Protein AF-A0A7S2RJK3-F1 (afdb_monomer_lite)

InterPro domains:
  IPR002110 Ankyrin repeat [PF12796] (69-148)
  IPR036770 Ankyrin repeat-containing domain superfamily [G3DSA:1.25.40.20] (20-190)
  IPR036770 Ankyrin repeat-containing domain superfamily [SSF48403] (69-186)
  IPR050776 Ankyrin Repeat and Cyclin-Dependent Kinase Inhibitor [PTHR24201] (67-198)

Foldseek 3Di:
DPLCPPLQSVCVVVPDPVPDSDPDDDPVRDDPPDFDADPVRDGDDPPPQDLLRLLVQQLVCFQNRDCVVNLVPDALVCQCPARPPWGDGSLLSLLQRQHPCSLVSQQSSQVSPHQQCDAIPQQAGSLLSNLQNLRPSSLCQCCDPVTQVCCDPVSPNQQCGATPVRDGSLNNSVVNVSVSSNVSSVVSVVVRVVVVVVVVVVVPPDDD

Secondary structure (DSSP, 8-state):
--GGG-HHHHHHHHT-TT--SS-PPPTTT--TTPPEE-TTS-EE------HHHHHHHHHHHGGG--HHHHHHH--TTTTT---TTT---HHHHHHHH--TTHHHHHHHHHHHT--TT---TTS--HHHHHHHTT-HHHHHHHH-TTTT-TTSTTTT-GGG---TTS--HHHHHHHTT-HHHHHHHHHHHHHHHHHHHHHHHHTT----

Sequence (208 aa):
FNIFENAFAKSVLMGNLDGRMFEEKTRSELSKDDEVIDDQGNVVEKKKKSLEDVLLDTWEDGLNADISELLSMLTKSNINFKTKENGWTPIMIMASIGVKETSSAMRQLKRLGANPSIVDNEGWNALHWAAFHGSVDGMVALVNGDEFNGMTAKGGNLHTVKDKEGKTPETIARSEGNIAVAEIIEKRVEKESESNETAAQDGLRKRK

Structure (mmCIF, N/CA/C/O backbone):
data_AF-A0A7S2RJK3-F1
#
_entry.id   AF-A0A7S2RJK3-F1
#
loop_
_atom_site.group_PDB
_atom_site.id
_atom_site.type_symbol
_atom_site.label_atom_id
_atom_site.label_alt_id
_atom_site.label_comp_id
_atom_site.label_asym_id
_atom_site.label_entity_id
_atom_site.label_seq_id
_atom_site.pdbx_PDB_ins_code
_atom_site.Cartn_x
_atom_site.Cartn_y
_atom_site.Cartn_z
_atom_site.occupancy
_atom_site.B_iso_or_equiv
_atom_site.auth_seq_id
_atom_site.auth_comp_id
_atom_site.auth_asym_id
_atom_site.auth_atom_id
_atom_site.pdbx_PDB_model_num
ATOM 1 N N . PHE A 1 1 ? -22.699 24.378 55.103 1.00 51.91 1 PHE A N 1
ATOM 2 C CA . PHE A 1 1 ? -22.344 24.787 53.732 1.00 51.91 1 PHE A CA 1
ATOM 3 C C . PHE A 1 1 ? -21.010 25.505 53.779 1.00 51.91 1 PHE A C 1
ATOM 5 O O . PHE A 1 1 ? -20.932 26.582 54.358 1.00 51.91 1 PHE A O 1
ATOM 12 N N . ASN A 1 2 ? -19.955 24.855 53.285 1.00 58.44 2 ASN A N 1
ATOM 13 C CA . ASN A 1 2 ? -18.606 25.409 53.273 1.00 58.44 2 ASN A CA 1
ATOM 14 C C . ASN A 1 2 ? -18.469 26.330 52.054 1.00 58.44 2 ASN A C 1
ATOM 16 O O . ASN A 1 2 ? -18.488 25.872 50.916 1.00 58.44 2 ASN A O 1
ATOM 20 N N . ILE A 1 3 ? -18.405 27.638 52.289 1.00 54.91 3 ILE A N 1
ATOM 21 C CA . ILE A 1 3 ? -18.445 28.657 51.228 1.00 54.91 3 ILE A CA 1
ATOM 22 C C . ILE A 1 3 ? -17.185 28.563 50.342 1.00 54.91 3 ILE A C 1
ATOM 24 O O . ILE A 1 3 ? -17.234 28.903 49.168 1.00 54.91 3 ILE A O 1
ATOM 28 N N . PHE A 1 4 ? -16.086 28.012 50.871 1.00 52.22 4 PHE A N 1
ATOM 29 C CA . PHE A 1 4 ? -14.811 27.819 50.166 1.00 52.22 4 PHE A CA 1
ATOM 30 C C . PHE A 1 4 ? -14.769 26.608 49.219 1.00 52.22 4 PHE A C 1
ATOM 32 O O . PHE A 1 4 ? -13.825 26.476 48.438 1.00 52.22 4 PHE A O 1
ATOM 39 N N . GLU A 1 5 ? -15.769 25.728 49.278 1.00 56.22 5 GLU A N 1
ATOM 40 C CA . GLU A 1 5 ? -15.930 24.611 48.334 1.00 56.22 5 GLU A CA 1
ATOM 41 C C . GLU A 1 5 ? -16.830 24.979 47.150 1.00 56.22 5 GLU A C 1
ATOM 43 O O . GLU A 1 5 ? -16.906 24.240 46.174 1.00 56.22 5 GLU A O 1
ATOM 48 N N . ASN A 1 6 ? -17.487 26.141 47.197 1.00 57.97 6 ASN A N 1
ATOM 49 C CA . ASN A 1 6 ? -18.236 26.644 46.060 1.00 57.97 6 ASN A CA 1
ATOM 50 C C . ASN A 1 6 ? -17.253 27.222 45.028 1.00 57.97 6 ASN A C 1
ATOM 52 O O . ASN A 1 6 ? -16.597 28.236 45.283 1.00 57.97 6 ASN A O 1
ATOM 56 N N . ALA A 1 7 ? -17.168 26.579 43.861 1.00 57.19 7 ALA A N 1
ATOM 57 C CA . ALA A 1 7 ? -16.289 26.973 42.759 1.00 57.19 7 ALA A CA 1
ATOM 58 C C . ALA A 1 7 ? -16.446 28.458 42.371 1.00 57.19 7 ALA A C 1
ATOM 60 O O . ALA A 1 7 ? -15.456 29.134 42.094 1.00 57.19 7 ALA A O 1
ATOM 61 N N . PHE A 1 8 ? -17.668 28.993 42.463 1.00 57.94 8 PHE A N 1
ATOM 62 C CA . PHE A 1 8 ? -17.981 30.394 42.181 1.00 57.94 8 PHE A CA 1
ATOM 63 C C . PHE A 1 8 ? -17.407 31.349 43.236 1.00 57.94 8 PHE A C 1
ATOM 65 O O . PHE A 1 8 ? -16.911 32.426 42.918 1.00 57.94 8 PHE A O 1
ATOM 72 N N . ALA A 1 9 ? -17.436 30.956 44.512 1.00 62.12 9 ALA A N 1
ATOM 73 C CA . ALA A 1 9 ? -16.844 31.756 45.580 1.00 62.12 9 ALA A CA 1
ATOM 74 C C . ALA A 1 9 ? -15.312 31.756 45.484 1.00 62.12 9 ALA A C 1
ATOM 76 O O . ALA A 1 9 ? -14.687 32.792 45.696 1.00 62.12 9 ALA A O 1
ATOM 77 N N . LYS A 1 10 ? -14.708 30.622 45.110 1.00 58.16 10 LYS A N 1
ATOM 78 C CA . LYS A 1 10 ? -13.255 30.493 44.922 1.00 58.16 10 LYS A CA 1
ATOM 79 C C . LYS A 1 10 ? -12.736 31.356 43.772 1.00 58.16 10 LYS A C 1
ATOM 81 O O . LYS A 1 10 ? -11.734 32.042 43.955 1.00 58.16 10 LYS A O 1
ATOM 86 N N . SER A 1 11 ? -13.419 31.369 42.627 1.00 58.25 11 SER A N 1
ATOM 87 C CA . SER A 1 11 ? -12.980 32.132 41.449 1.00 58.25 11 SER A CA 1
ATOM 88 C C . SER A 1 11 ? -13.050 33.648 41.663 1.00 58.25 11 SER A C 1
ATOM 90 O O . SER A 1 11 ? -12.135 34.367 41.258 1.00 58.25 11 SER A O 1
ATOM 92 N N . VAL A 1 12 ? -14.082 34.129 42.365 1.00 60.38 12 VAL A N 1
ATOM 93 C CA . VAL A 1 12 ? -14.258 35.555 42.689 1.00 60.38 12 VAL A CA 1
ATOM 94 C C . VAL A 1 12 ? -13.286 36.019 43.783 1.00 60.38 12 VAL A C 1
ATOM 96 O O . VAL A 1 12 ? -12.777 37.134 43.703 1.00 60.38 12 VAL A O 1
ATOM 99 N N . LEU 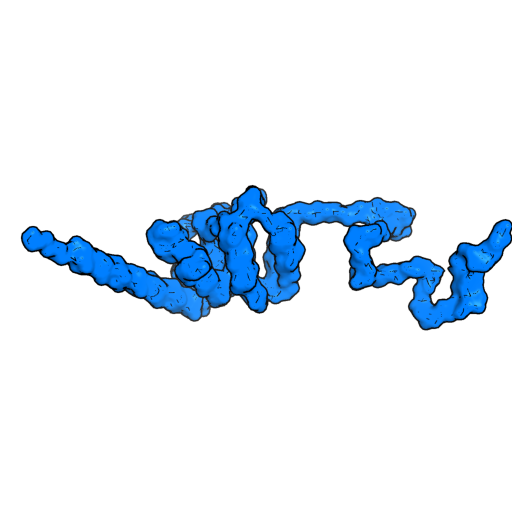A 1 13 ? -12.996 35.182 44.791 1.00 56.41 13 LEU A N 1
ATOM 100 C CA . LEU A 1 13 ? -12.083 35.531 45.895 1.00 56.41 13 LEU A CA 1
ATOM 101 C C . LEU A 1 13 ? -10.597 35.395 45.543 1.00 56.41 13 LEU A C 1
ATOM 103 O O . LEU A 1 13 ? -9.794 36.166 46.065 1.00 56.41 13 LEU A O 1
ATOM 107 N N . MET A 1 14 ? -10.215 34.418 44.714 1.00 59.34 14 MET A N 1
ATOM 108 C CA . MET A 1 14 ? -8.804 34.146 44.399 1.00 59.34 14 MET A CA 1
ATOM 109 C C . MET A 1 14 ? -8.320 34.773 43.089 1.00 59.34 14 MET A C 1
ATOM 111 O O . MET A 1 14 ? -7.119 34.747 42.848 1.00 59.34 14 MET A O 1
ATOM 115 N N . GLY A 1 15 ? -9.209 35.364 42.281 1.00 48.09 15 GLY A N 1
ATOM 116 C CA . GLY A 1 15 ? -8.839 36.037 41.035 1.00 48.09 15 GLY A CA 1
ATOM 117 C C . GLY A 1 15 ? -8.154 35.083 40.056 1.00 48.09 15 GLY A C 1
ATOM 118 O O . GLY A 1 15 ? -6.931 35.062 39.956 1.00 48.09 15 GLY A O 1
ATOM 119 N N . ASN A 1 16 ? -8.937 34.284 39.326 1.00 46.69 16 ASN A N 1
ATOM 120 C CA . ASN A 1 16 ? -8.389 33.385 38.305 1.00 46.69 16 ASN A CA 1
ATOM 121 C C . ASN A 1 16 ? -7.708 34.193 37.183 1.00 46.69 16 ASN A C 1
ATOM 123 O O . ASN A 1 16 ? -8.379 34.812 36.358 1.00 46.69 16 ASN A O 1
ATOM 127 N N . LEU A 1 17 ? -6.371 34.170 37.154 1.00 51.00 17 LEU A N 1
ATOM 128 C CA . LEU A 1 17 ? -5.5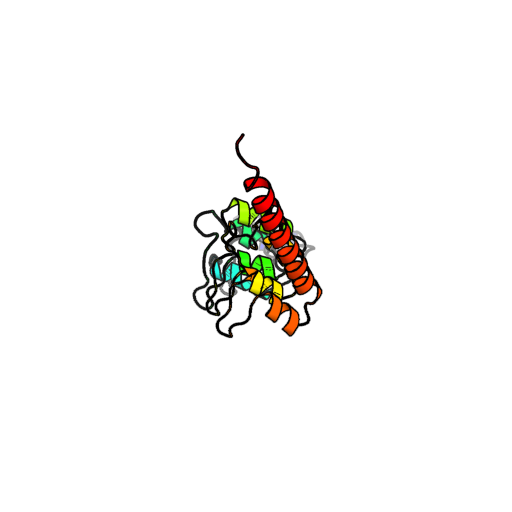21 34.899 36.198 1.00 51.00 17 LEU A CA 1
ATOM 129 C C . LEU A 1 17 ? -5.584 34.349 34.759 1.00 51.00 17 LEU A C 1
ATOM 131 O O . LEU A 1 17 ? -5.143 35.029 33.838 1.00 51.00 17 LEU A O 1
ATOM 135 N N . ASP A 1 18 ? -6.197 33.179 34.555 1.00 52.38 18 ASP A N 1
ATOM 136 C CA . ASP A 1 18 ? -6.238 32.490 33.257 1.00 52.38 18 ASP A CA 1
ATOM 137 C C . ASP A 1 18 ? -7.609 32.572 32.555 1.00 52.38 18 ASP A C 1
ATOM 139 O O . ASP A 1 18 ? -7.832 31.905 31.545 1.00 52.38 18 ASP A O 1
ATOM 143 N N . GLY A 1 19 ? -8.569 33.338 33.095 1.00 56.31 19 GLY A N 1
ATOM 144 C CA . GLY A 1 19 ? -9.890 33.574 32.482 1.00 56.31 19 GLY A CA 1
ATOM 145 C C . GLY A 1 19 ? -10.843 32.367 32.426 1.00 56.31 19 GLY A C 1
ATOM 146 O O . GLY A 1 19 ? -12.016 32.530 32.097 1.00 56.31 19 GLY A O 1
ATOM 147 N N . ARG A 1 20 ? -10.382 31.165 32.784 1.00 55.38 20 ARG A N 1
ATOM 148 C CA . ARG A 1 20 ? -11.191 29.939 32.846 1.00 55.38 20 ARG A CA 1
ATOM 149 C C . ARG A 1 20 ? -11.948 29.880 34.174 1.00 55.38 20 ARG A C 1
ATOM 151 O O . ARG A 1 20 ? -11.335 29.783 35.235 1.00 55.38 20 ARG A O 1
ATOM 158 N N . MET A 1 21 ? -13.279 29.976 34.135 1.00 51.62 21 MET A N 1
ATOM 159 C CA . MET A 1 21 ? -14.121 29.973 35.345 1.00 51.62 21 MET A CA 1
ATOM 160 C C . MET A 1 21 ? -14.508 28.570 35.835 1.00 51.62 21 MET A C 1
ATOM 162 O O . MET A 1 21 ? -14.816 28.426 37.017 1.00 51.62 21 MET A O 1
ATOM 166 N N . PHE A 1 22 ? -14.444 27.547 34.976 1.00 54.53 22 PHE A N 1
ATOM 167 C CA . PHE A 1 22 ? -14.950 26.200 35.273 1.00 54.53 22 PHE A CA 1
ATOM 168 C C . PHE A 1 22 ? -13.961 25.079 34.915 1.00 54.53 22 PHE A C 1
ATOM 170 O O . PHE A 1 22 ? -14.348 24.136 34.249 1.00 54.53 22 PHE A O 1
ATOM 177 N N . GLU A 1 23 ? -12.680 25.178 35.298 1.00 59.41 23 GLU A N 1
ATOM 178 C CA . GLU A 1 23 ? -11.663 24.113 35.072 1.00 59.41 23 GLU A CA 1
ATOM 179 C C . GLU A 1 23 ? -11.667 23.495 33.647 1.00 59.41 23 GLU A C 1
ATOM 181 O O . GLU A 1 23 ? -11.289 22.342 33.443 1.00 59.41 23 GLU A O 1
ATOM 186 N N . GLU A 1 24 ? -12.099 24.266 32.645 1.00 58.91 24 GLU A N 1
ATOM 187 C CA . GLU A 1 24 ? -12.361 23.762 31.299 1.00 58.91 24 GLU A CA 1
ATOM 188 C C . GLU A 1 24 ? -11.037 23.430 30.602 1.00 58.91 24 GLU A C 1
ATOM 190 O O . GLU A 1 24 ? -10.135 24.273 30.487 1.00 58.91 24 GLU A O 1
ATOM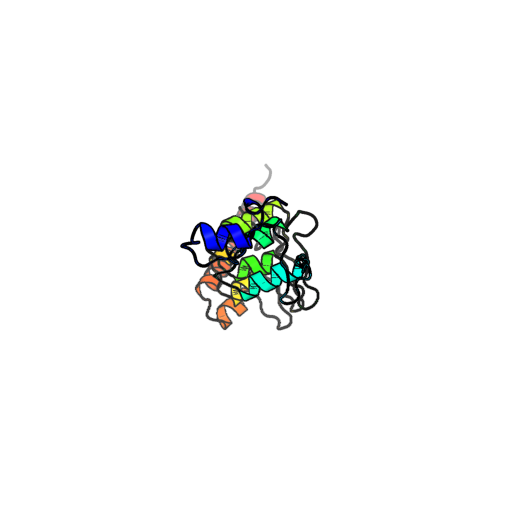 195 N N . LYS A 1 25 ? -10.919 22.189 30.125 1.00 58.28 25 LYS A N 1
ATOM 196 C CA . LYS A 1 25 ? -9.778 21.745 29.324 1.00 58.28 25 LYS A CA 1
ATOM 197 C C . LYS A 1 25 ? -9.961 22.195 27.883 1.00 58.28 25 LYS A C 1
ATOM 199 O O . LYS A 1 25 ? -11.026 22.025 27.291 1.00 58.28 25 LYS A O 1
ATOM 204 N N . THR A 1 26 ? -8.906 22.739 27.289 1.00 54.03 26 THR A N 1
ATOM 205 C CA . THR A 1 26 ? -8.898 23.022 25.850 1.00 54.03 26 THR A CA 1
ATOM 206 C C . THR A 1 26 ? -8.959 21.720 25.047 1.00 54.03 26 THR A C 1
ATOM 208 O O . THR A 1 26 ? -8.617 20.648 25.542 1.00 54.03 26 THR A O 1
ATOM 211 N N . ARG A 1 27 ? -9.355 21.794 23.768 1.00 53.31 27 ARG A N 1
ATOM 212 C CA . ARG A 1 27 ? -9.477 20.614 22.888 1.00 53.31 27 ARG A CA 1
ATOM 213 C C . ARG A 1 27 ? -8.193 19.770 22.819 1.00 53.31 27 ARG A C 1
ATOM 215 O O . ARG A 1 27 ? -8.271 18.560 22.645 1.00 53.31 27 ARG A O 1
ATOM 222 N N . SER A 1 28 ? -7.039 20.413 22.979 1.00 46.38 28 SER A N 1
ATOM 223 C CA . SER A 1 28 ? -5.700 19.813 23.043 1.00 46.38 28 SER A CA 1
ATOM 224 C C . SER A 1 28 ? -5.341 19.180 24.394 1.00 46.38 28 SER A C 1
ATOM 226 O O . SER A 1 28 ? -4.414 18.382 24.454 1.00 46.38 28 SER A O 1
ATOM 228 N N . GLU A 1 29 ? -6.042 19.534 25.471 1.00 51.25 29 GLU A N 1
ATOM 229 C CA . GLU A 1 29 ? -5.826 19.031 26.838 1.00 51.25 29 GLU A CA 1
ATOM 230 C C . GLU A 1 29 ? -6.794 17.891 27.207 1.00 51.25 29 GLU A C 1
ATOM 232 O O . GLU A 1 29 ? -6.656 17.288 28.272 1.00 51.25 29 GLU A O 1
ATOM 237 N N . LEU A 1 30 ? -7.766 17.586 26.338 1.00 56.97 30 LEU A N 1
ATOM 238 C CA . LEU A 1 30 ? -8.731 16.505 26.529 1.00 56.97 30 LEU A CA 1
ATOM 239 C C . LEU A 1 30 ? -8.044 15.131 26.480 1.00 56.97 30 LEU A C 1
ATOM 241 O O . LEU A 1 30 ? -7.523 14.701 25.449 1.00 56.97 30 LEU A O 1
ATOM 245 N N . SER A 1 31 ? -8.120 14.409 27.591 1.00 58.62 31 SER A N 1
ATOM 246 C CA . SER A 1 31 ? -7.799 12.991 27.708 1.00 58.62 31 SER A CA 1
ATOM 247 C C . SER A 1 31 ? -8.877 12.119 27.051 1.00 58.62 31 SER A C 1
ATOM 249 O O . SER A 1 31 ? -9.990 12.555 26.738 1.00 58.62 31 SER A O 1
ATOM 251 N N . LYS A 1 32 ? -8.553 10.838 26.849 1.00 58.28 32 LYS A N 1
ATOM 252 C CA . LYS A 1 32 ? -9.499 9.819 26.366 1.00 58.28 32 LYS A CA 1
ATOM 253 C C . LYS A 1 32 ? -10.632 9.551 27.362 1.00 58.28 32 LYS A C 1
ATOM 255 O O . LYS A 1 32 ? -11.705 9.153 26.926 1.00 58.28 32 LYS A O 1
ATOM 260 N N . ASP A 1 33 ? -10.389 9.823 28.642 1.00 55.94 33 ASP A N 1
ATOM 261 C CA . ASP A 1 33 ? -11.338 9.608 29.739 1.00 55.94 33 ASP A CA 1
ATOM 262 C C . ASP A 1 33 ? -12.147 10.868 30.097 1.00 55.94 33 ASP A C 1
ATOM 264 O O . ASP A 1 33 ? -12.988 10.818 30.988 1.00 55.94 33 ASP A O 1
ATOM 268 N N . ASP A 1 34 ? -11.896 12.003 29.431 1.00 64.00 34 ASP A N 1
ATOM 269 C CA . ASP A 1 34 ? -12.627 13.243 29.705 1.00 64.00 34 ASP A CA 1
ATOM 270 C C . ASP A 1 34 ? -14.006 13.223 29.018 1.00 64.00 34 ASP A C 1
ATOM 272 O O . ASP A 1 34 ? -14.111 13.051 27.797 1.00 64.00 34 ASP A O 1
ATOM 276 N N . GLU A 1 35 ? -15.058 13.424 29.815 1.00 62.69 35 GLU A N 1
ATOM 277 C CA . GLU A 1 35 ? -16.442 13.560 29.355 1.00 62.69 35 GLU A CA 1
ATOM 278 C C . GLU A 1 35 ? -16.597 14.854 28.545 1.00 62.69 35 GLU A C 1
ATOM 280 O O . GLU A 1 35 ? -16.308 15.950 29.025 1.00 62.69 35 GLU A O 1
ATOM 285 N N . VAL A 1 36 ? -17.041 14.734 27.292 1.00 64.88 36 VAL A N 1
ATOM 28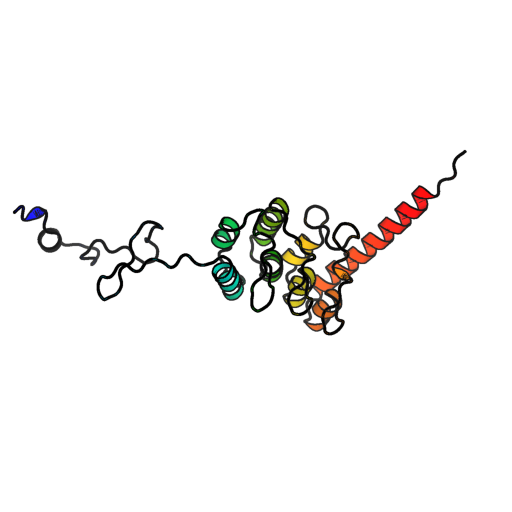6 C CA . VAL A 1 36 ? -17.347 15.894 26.448 1.00 64.88 36 VAL A CA 1
ATOM 287 C C . VAL A 1 36 ? -18.828 16.186 26.589 1.00 64.88 36 VAL A C 1
ATOM 289 O O . VAL A 1 36 ? -19.648 15.305 26.348 1.00 64.88 36 VAL A O 1
ATOM 292 N N . ILE A 1 37 ? -19.167 17.412 26.969 1.00 63.50 37 ILE A N 1
ATOM 293 C CA . ILE A 1 37 ? -20.550 17.872 27.078 1.00 63.50 37 ILE A CA 1
ATOM 294 C C . ILE A 1 37 ? -20.909 18.774 25.893 1.00 63.50 37 ILE A C 1
ATOM 296 O O . ILE A 1 37 ? -20.049 19.500 25.392 1.00 63.50 37 ILE A O 1
ATOM 300 N N . ASP A 1 38 ? -22.151 18.698 25.414 1.00 67.31 38 ASP A N 1
ATOM 301 C CA . ASP A 1 38 ? -22.682 19.651 24.432 1.00 67.31 38 ASP A CA 1
ATOM 302 C C . ASP A 1 38 ? -23.053 20.993 25.092 1.00 67.31 38 ASP A C 1
ATOM 304 O O . ASP A 1 38 ? -23.027 21.141 26.315 1.00 67.31 38 ASP A O 1
ATOM 308 N N . ASP A 1 39 ? -23.455 21.974 24.280 1.00 68.88 39 ASP A N 1
ATOM 309 C CA . ASP A 1 39 ? -23.900 23.302 24.736 1.00 68.88 39 ASP A CA 1
ATOM 310 C C . ASP A 1 39 ? -25.149 23.252 25.648 1.00 68.88 39 ASP A C 1
ATOM 312 O O . ASP A 1 39 ? -25.552 24.267 26.219 1.00 68.88 39 ASP A O 1
ATOM 316 N N . GLN A 1 40 ? -25.786 22.083 25.776 1.00 68.31 40 GLN A N 1
ATOM 317 C CA . GLN A 1 40 ? -26.937 21.817 26.641 1.00 68.31 40 GLN A CA 1
ATOM 318 C C . GLN A 1 40 ? -26.550 21.040 27.913 1.00 68.31 40 GLN A C 1
ATOM 320 O O . GLN A 1 40 ? -27.416 20.776 28.750 1.00 68.31 40 GLN A O 1
ATOM 325 N N . GLY A 1 41 ? -25.266 20.710 28.089 1.00 63.25 41 GLY A N 1
ATOM 326 C CA . GLY A 1 41 ? -24.738 19.980 29.240 1.00 63.25 41 GLY A CA 1
ATOM 327 C C . GLY A 1 41 ? -24.957 18.466 29.185 1.00 63.25 41 GLY A C 1
ATOM 328 O O . GLY A 1 41 ? -24.776 17.796 30.202 1.00 63.25 41 GLY A O 1
ATOM 329 N N . ASN A 1 42 ? -25.346 17.909 28.036 1.00 63.56 42 ASN A N 1
ATOM 330 C CA . ASN A 1 42 ? -25.474 16.464 27.874 1.00 63.56 42 ASN A CA 1
ATOM 331 C C . ASN A 1 42 ? -24.110 15.850 27.576 1.00 63.56 42 ASN A C 1
ATOM 333 O O . ASN A 1 42 ? -23.375 16.352 26.728 1.00 63.56 42 ASN A O 1
ATOM 337 N N . VAL A 1 43 ? -23.806 14.719 28.215 1.00 65.25 43 VAL A N 1
ATOM 338 C CA . VAL A 1 43 ? -22.620 13.919 27.891 1.00 65.25 43 VAL A CA 1
ATOM 339 C C . VAL A 1 43 ? -22.750 13.410 26.456 1.00 65.25 43 VAL A C 1
ATOM 341 O O . VAL A 1 43 ? -23.580 12.553 26.148 1.00 65.25 43 VAL A O 1
ATOM 344 N N . VAL A 1 44 ? -21.919 13.942 25.568 1.00 60.88 44 VAL A N 1
ATOM 345 C CA . VAL A 1 44 ? -21.738 13.430 24.218 1.00 60.88 44 VAL A CA 1
ATOM 346 C C . VAL A 1 44 ? -20.727 12.300 24.314 1.00 60.88 44 VAL A C 1
ATOM 348 O O . VAL A 1 44 ? -19.521 12.524 24.442 1.00 60.88 44 VAL A O 1
ATOM 351 N N . GLU A 1 45 ? -21.203 11.059 24.237 1.00 56.78 45 GLU A N 1
ATOM 352 C CA . GLU A 1 45 ? -20.304 9.932 24.010 1.00 56.78 45 GLU A CA 1
ATOM 353 C C . GLU A 1 45 ? -19.532 10.201 22.712 1.00 56.78 45 GLU A C 1
ATOM 355 O O . GLU A 1 45 ? -20.129 10.310 21.635 1.00 56.78 45 GLU A O 1
ATOM 360 N N . LYS A 1 46 ? -18.197 10.317 22.789 1.00 55.28 46 LYS A N 1
ATOM 361 C CA . LYS A 1 46 ? -17.350 10.284 21.592 1.00 55.28 46 LYS A CA 1
ATOM 362 C C . LYS A 1 46 ? -17.675 8.977 20.881 1.00 55.28 46 LYS A C 1
ATOM 364 O O . LYS A 1 46 ? -17.239 7.913 21.322 1.00 55.28 46 LYS A O 1
ATOM 369 N N . LYS A 1 47 ? -18.462 9.042 19.803 1.00 55.56 47 LYS A N 1
ATOM 370 C CA . LYS A 1 47 ? -18.755 7.876 18.970 1.00 55.56 47 LYS A CA 1
ATOM 371 C C . LYS A 1 47 ? -17.412 7.259 18.615 1.00 55.56 47 LYS A C 1
ATOM 373 O O . LYS A 1 47 ? -16.585 7.911 17.980 1.00 55.56 47 LYS A O 1
ATOM 378 N N . LYS A 1 48 ? -17.167 6.038 19.093 1.00 65.62 48 LYS A N 1
ATOM 379 C CA . LYS A 1 48 ? -15.931 5.323 18.797 1.00 65.62 48 LYS A CA 1
ATOM 380 C C . LYS A 1 48 ? -15.862 5.193 17.280 1.00 65.62 48 LYS A C 1
ATOM 382 O O . LYS A 1 48 ? -16.683 4.472 16.710 1.00 65.62 48 LYS A O 1
ATOM 387 N N . LYS A 1 49 ? -14.948 5.937 16.650 1.00 78.44 49 LYS A N 1
ATOM 388 C CA . LYS A 1 49 ? -14.760 5.896 15.202 1.00 78.44 49 LYS A CA 1
ATOM 389 C C . LYS A 1 49 ? -14.555 4.443 14.795 1.00 78.44 49 LYS A C 1
ATOM 391 O O . LYS A 1 49 ? -13.826 3.694 15.459 1.00 78.44 49 LYS A O 1
ATOM 396 N N . SER A 1 50 ? -15.274 4.011 13.768 1.00 88.81 50 SER A N 1
ATOM 397 C CA . SER A 1 50 ? -15.062 2.679 13.221 1.00 88.81 50 SER A CA 1
ATOM 398 C C . SER A 1 50 ? -13.697 2.628 12.530 1.00 88.81 50 SER A C 1
ATOM 400 O O . SER A 1 50 ? -13.111 3.658 12.208 1.00 88.81 50 SER A O 1
ATOM 402 N N . LEU A 1 51 ? -13.171 1.422 12.293 1.00 89.06 51 LEU A N 1
ATOM 403 C CA . LEU A 1 51 ? -11.931 1.276 11.521 1.00 89.06 51 LEU A CA 1
ATOM 404 C C . LEU A 1 51 ? -12.066 1.900 10.124 1.00 89.06 51 LEU A C 1
ATOM 406 O O . LEU A 1 51 ? -11.096 2.431 9.602 1.00 89.06 51 LEU A O 1
ATOM 410 N N . GLU A 1 52 ? -13.262 1.820 9.538 1.00 91.88 52 GLU A N 1
ATOM 411 C CA . GLU A 1 52 ? -13.574 2.425 8.246 1.00 91.88 52 GLU A CA 1
ATOM 412 C C . GLU A 1 52 ? -13.476 3.951 8.323 1.00 91.88 52 GLU A C 1
ATOM 414 O O . GLU A 1 52 ? -12.759 4.529 7.518 1.00 91.88 52 GLU A O 1
ATOM 419 N N . ASP A 1 53 ? -14.078 4.575 9.341 1.00 90.19 53 ASP A N 1
ATOM 420 C CA . ASP A 1 53 ? -14.007 6.032 9.530 1.00 90.19 53 ASP A CA 1
ATOM 421 C C . ASP A 1 53 ? -12.556 6.496 9.710 1.00 90.19 53 ASP A C 1
ATOM 423 O O . ASP A 1 53 ? -12.110 7.405 9.026 1.00 90.19 53 ASP A O 1
ATOM 427 N N . VAL A 1 54 ? -11.778 5.823 10.568 1.00 90.88 54 VAL A N 1
ATOM 428 C CA . VAL A 1 54 ? -10.364 6.179 10.789 1.00 90.88 54 VAL A CA 1
ATOM 429 C C . VAL A 1 54 ? -9.534 6.001 9.517 1.00 90.88 54 VAL A C 1
ATOM 431 O O . VAL A 1 54 ? -8.640 6.800 9.244 1.00 90.88 54 VAL A O 1
ATOM 434 N N . LEU A 1 55 ? -9.807 4.958 8.729 1.00 91.44 55 LEU A N 1
ATOM 435 C CA . LEU A 1 55 ? -9.107 4.720 7.469 1.00 91.44 55 LEU A CA 1
ATOM 436 C C . LEU A 1 55 ? -9.416 5.812 6.433 1.00 91.44 55 LEU A C 1
ATOM 438 O O . LEU A 1 55 ? -8.503 6.240 5.729 1.00 91.44 55 LEU A O 1
ATOM 442 N N . LEU A 1 56 ? -10.674 6.253 6.351 1.00 90.94 56 LEU A N 1
ATOM 443 C CA . LEU A 1 56 ? -11.102 7.333 5.460 1.00 90.94 56 LEU A CA 1
ATOM 444 C C . LEU A 1 56 ? -10.559 8.691 5.919 1.00 90.94 56 LEU A C 1
ATOM 446 O O . LEU A 1 56 ? -9.996 9.405 5.098 1.00 90.94 56 LEU A O 1
ATOM 450 N N . ASP A 1 57 ? -10.603 8.993 7.216 1.00 88.62 57 ASP A N 1
ATOM 451 C CA . ASP A 1 57 ? -10.000 10.208 7.779 1.00 88.62 57 ASP A CA 1
ATOM 452 C C . ASP A 1 57 ? -8.491 10.263 7.467 1.00 88.62 57 ASP A C 1
ATOM 454 O O . ASP A 1 57 ? -7.972 11.279 7.014 1.00 88.62 57 ASP A O 1
ATOM 458 N N . THR A 1 58 ? -7.784 9.133 7.625 1.00 90.25 58 THR A N 1
ATOM 459 C CA . THR A 1 58 ? -6.346 9.031 7.302 1.00 90.25 58 THR A CA 1
ATOM 460 C C . THR A 1 58 ? -6.083 9.332 5.825 1.00 90.25 58 THR A C 1
ATOM 462 O O . THR A 1 58 ? -5.076 9.946 5.478 1.00 90.25 58 THR A O 1
ATOM 465 N N . TRP A 1 59 ? -6.975 8.880 4.943 1.00 90.00 59 TRP A N 1
ATOM 466 C CA . TRP A 1 59 ? -6.895 9.167 3.517 1.00 90.00 59 TRP A CA 1
ATOM 467 C C . TRP A 1 59 ? -7.118 10.655 3.217 1.00 90.00 59 TRP A C 1
ATOM 469 O O . TRP A 1 59 ? -6.339 11.248 2.470 1.00 90.00 59 TRP A O 1
ATOM 479 N N . GLU A 1 60 ? -8.141 11.260 3.819 1.00 88.50 60 GLU A N 1
ATOM 480 C CA . GLU A 1 60 ? -8.491 12.672 3.630 1.00 88.50 60 GLU A CA 1
ATOM 481 C C . GLU A 1 60 ? -7.396 13.624 4.130 1.00 88.50 60 GLU A C 1
ATOM 483 O O . GLU A 1 60 ? -7.087 14.616 3.465 1.00 88.50 60 GLU A O 1
ATOM 488 N N . ASP A 1 61 ? -6.758 13.294 5.254 1.00 86.31 61 ASP A N 1
ATOM 489 C CA . ASP A 1 61 ? -5.666 14.083 5.833 1.00 86.31 61 ASP A CA 1
ATOM 490 C C . ASP A 1 61 ? -4.365 14.009 5.004 1.00 86.31 61 ASP A C 1
ATOM 492 O O . ASP A 1 61 ? -3.490 14.885 5.103 1.00 86.31 61 ASP A O 1
ATOM 496 N N . GLY A 1 62 ? -4.224 12.973 4.170 1.00 86.62 62 GLY A N 1
ATOM 497 C CA . GLY A 1 62 ? -3.097 12.788 3.261 1.00 86.62 62 GLY A CA 1
ATOM 498 C C . GLY A 1 62 ? -1.745 12.879 3.974 1.00 86.62 62 GLY A C 1
ATOM 499 O O . GLY A 1 62 ? -1.515 12.244 4.999 1.00 86.62 62 GLY A O 1
ATOM 500 N N . LEU A 1 63 ? -0.813 13.672 3.434 1.00 82.12 63 LEU A N 1
ATOM 501 C CA . LEU A 1 63 ? 0.569 13.772 3.940 1.00 82.12 63 LEU A CA 1
ATOM 502 C C . LEU A 1 63 ? 0.687 14.206 5.413 1.00 82.12 63 LEU A C 1
ATOM 504 O O . LEU A 1 63 ? 1.743 14.005 6.014 1.00 82.12 63 LEU A O 1
ATOM 508 N N . ASN A 1 64 ? -0.361 14.811 5.979 1.00 81.94 64 ASN A N 1
ATOM 509 C CA . ASN A 1 64 ? -0.391 15.271 7.368 1.00 81.94 64 ASN A CA 1
ATOM 510 C C . ASN A 1 64 ? -1.135 14.305 8.304 1.00 81.94 64 ASN A C 1
ATOM 512 O O . ASN A 1 64 ? -1.304 14.627 9.480 1.00 81.94 64 ASN A O 1
ATOM 516 N N . ALA A 1 65 ? -1.587 13.155 7.799 1.00 83.88 65 ALA A N 1
ATOM 517 C CA . ALA A 1 65 ? -2.375 12.204 8.564 1.00 83.88 65 ALA A CA 1
ATOM 518 C C . ALA A 1 65 ? -1.597 11.624 9.752 1.00 83.88 65 ALA A C 1
ATOM 520 O O . ALA A 1 65 ? -0.476 11.125 9.604 1.00 83.88 65 ALA A O 1
ATOM 521 N N . ASP A 1 66 ? -2.228 11.614 10.929 1.00 85.06 66 ASP A N 1
ATOM 522 C CA . ASP A 1 66 ? -1.724 10.856 12.072 1.00 85.06 66 ASP A CA 1
ATOM 523 C C . ASP A 1 66 ? -2.123 9.382 11.941 1.00 85.06 66 ASP A C 1
ATOM 525 O O . ASP A 1 66 ? -3.199 8.939 12.344 1.00 85.06 66 ASP A O 1
ATOM 529 N N . ILE A 1 67 ? -1.204 8.590 11.399 1.00 88.25 67 ILE A N 1
ATOM 530 C CA . ILE A 1 67 ? -1.399 7.151 11.206 1.00 88.25 67 ILE A CA 1
ATOM 531 C C . ILE A 1 67 ? -1.391 6.351 12.520 1.00 88.25 67 ILE A C 1
ATOM 533 O O . ILE A 1 67 ? -1.647 5.144 12.500 1.00 88.25 67 ILE A O 1
ATOM 537 N N . SER A 1 68 ? -1.079 6.971 13.664 1.00 87.75 68 SER A N 1
ATOM 538 C CA . SER A 1 68 ? -0.952 6.276 14.954 1.00 87.75 68 SER A CA 1
ATOM 539 C C . SER A 1 68 ? -2.270 5.648 15.393 1.00 87.75 68 SER A C 1
ATOM 541 O O . SER A 1 68 ? -2.282 4.515 15.885 1.00 87.75 68 SER A O 1
ATOM 543 N N . GLU A 1 69 ? -3.386 6.355 15.190 1.00 87.75 69 GLU A N 1
ATOM 544 C CA . GLU A 1 69 ? -4.716 5.843 15.519 1.00 87.75 69 GLU A CA 1
ATOM 545 C C . GLU A 1 69 ? -5.051 4.630 14.646 1.00 87.75 69 GLU A C 1
ATOM 547 O O . GLU A 1 69 ? -5.344 3.557 15.187 1.00 87.75 69 GLU A O 1
ATOM 552 N N . LEU A 1 70 ? -4.878 4.751 13.324 1.00 89.94 70 LEU A N 1
ATOM 553 C CA . LEU A 1 70 ? -5.083 3.654 12.379 1.00 89.94 70 LEU A CA 1
ATOM 554 C C . LEU A 1 70 ? -4.242 2.427 12.759 1.00 89.94 70 LEU A C 1
ATOM 556 O O . LEU A 1 70 ? -4.779 1.335 12.948 1.00 89.94 70 LEU A O 1
ATOM 560 N N . LEU A 1 71 ? -2.932 2.598 12.946 1.00 89.94 71 LEU A N 1
ATOM 561 C CA . LEU A 1 71 ? -2.019 1.505 13.291 1.00 89.94 71 LEU A CA 1
ATOM 562 C C . LEU A 1 71 ? -2.354 0.844 14.635 1.00 89.94 71 LEU A C 1
ATOM 564 O O . LEU A 1 71 ? -2.125 -0.358 14.787 1.00 89.94 71 LEU A O 1
ATOM 568 N N . SER A 1 72 ? -2.904 1.593 15.596 1.00 89.62 72 SER A N 1
ATOM 569 C CA . SER A 1 72 ? -3.321 1.052 16.897 1.00 89.62 72 SER A CA 1
ATOM 570 C C . SER A 1 72 ? -4.580 0.183 16.817 1.00 89.62 72 SER A C 1
ATOM 572 O O . SER A 1 72 ? -4.741 -0.747 17.610 1.00 89.62 72 SER A O 1
ATOM 574 N N . MET A 1 73 ? -5.461 0.453 15.849 1.00 90.25 73 MET A N 1
ATOM 575 C CA . MET A 1 73 ? -6.689 -0.316 15.623 1.00 90.25 73 MET A CA 1
ATOM 576 C C . MET A 1 73 ? -6.459 -1.569 14.771 1.00 90.25 73 MET A C 1
ATOM 578 O O . MET A 1 73 ? -7.283 -2.493 14.782 1.00 90.25 73 MET A O 1
ATOM 582 N N . LEU A 1 74 ? -5.353 -1.615 14.028 1.00 92.50 74 LEU A N 1
ATOM 583 C CA . LEU A 1 74 ? -5.012 -2.730 13.159 1.00 92.50 74 LEU A CA 1
ATOM 584 C C . LEU A 1 74 ? -4.449 -3.922 13.943 1.00 92.50 74 LEU A C 1
ATOM 586 O O . LEU A 1 74 ? -3.558 -3.830 14.783 1.00 92.50 74 LEU A O 1
ATOM 590 N N . THR A 1 75 ? -4.965 -5.092 13.607 1.00 93.19 75 THR A N 1
ATOM 591 C CA . THR A 1 75 ? -4.668 -6.390 14.205 1.00 93.19 75 THR A CA 1
ATOM 592 C C . THR A 1 75 ? -4.631 -7.447 13.104 1.00 93.19 75 THR A C 1
ATOM 594 O O . THR A 1 75 ? -5.090 -7.224 11.985 1.00 93.19 75 THR A O 1
ATOM 597 N N . LYS A 1 76 ? -4.135 -8.649 13.410 1.00 91.56 76 LYS A N 1
ATOM 598 C CA . LYS A 1 76 ? -4.069 -9.743 12.424 1.00 91.56 76 LYS A CA 1
ATOM 599 C C . LYS A 1 76 ? -5.435 -10.134 11.839 1.00 91.56 76 LYS A C 1
ATOM 601 O O . LYS A 1 76 ? -5.481 -10.672 10.740 1.00 91.56 76 LYS A O 1
ATOM 606 N N . SER A 1 77 ? -6.535 -9.892 12.558 1.00 91.12 77 SER A N 1
ATOM 607 C CA . SER A 1 77 ? -7.885 -10.248 12.104 1.00 91.12 77 SER A CA 1
ATOM 608 C C . SER A 1 77 ? -8.522 -9.203 11.186 1.00 91.12 77 SER A C 1
ATOM 610 O O . SER A 1 77 ? -9.403 -9.563 10.411 1.00 91.12 77 SER A O 1
ATOM 612 N N . ASN A 1 78 ? -8.095 -7.936 11.244 1.00 92.94 78 ASN A N 1
ATOM 613 C CA . ASN A 1 78 ? -8.696 -6.838 10.473 1.00 92.94 78 ASN A CA 1
ATOM 614 C C . ASN A 1 78 ? -7.715 -6.125 9.523 1.00 92.94 78 ASN A C 1
ATOM 616 O O . ASN A 1 78 ? -8.125 -5.218 8.809 1.00 92.94 78 ASN A O 1
ATOM 620 N N . ILE A 1 79 ? -6.444 -6.540 9.460 1.00 93.62 79 ILE A N 1
ATOM 621 C CA . ILE A 1 79 ? -5.417 -5.904 8.616 1.00 93.62 79 ILE A CA 1
ATOM 622 C C . ILE A 1 79 ? -5.765 -5.876 7.120 1.00 93.62 79 ILE A C 1
ATOM 624 O O . ILE A 1 79 ? -5.326 -4.995 6.389 1.00 93.62 79 ILE A O 1
ATOM 628 N N . ASN A 1 80 ? -6.576 -6.838 6.680 1.00 93.94 80 ASN A N 1
ATOM 629 C CA . ASN A 1 80 ? -7.048 -6.991 5.305 1.00 93.94 80 ASN A CA 1
ATOM 630 C C . ASN A 1 80 ? -8.514 -6.555 5.147 1.00 93.94 80 ASN A C 1
ATOM 632 O O . ASN A 1 80 ? -9.203 -7.018 4.238 1.00 93.94 80 ASN A O 1
ATOM 636 N N . PHE A 1 81 ? -9.010 -5.715 6.063 1.00 93.88 81 PHE A N 1
ATOM 637 C CA . PHE A 1 81 ? -10.329 -5.099 5.965 1.00 93.88 81 PHE A CA 1
ATOM 638 C C . PHE A 1 81 ? -10.479 -4.357 4.632 1.00 93.88 81 PHE A C 1
ATOM 640 O O . PHE A 1 81 ? -9.523 -3.757 4.145 1.00 93.88 81 PHE A O 1
ATOM 647 N N . LYS A 1 82 ? -11.689 -4.400 4.070 1.00 95.06 82 LYS A N 1
ATOM 648 C CA . LYS A 1 82 ? -12.080 -3.657 2.874 1.00 95.06 82 LYS A CA 1
ATOM 649 C C . LYS A 1 82 ? -13.184 -2.673 3.241 1.00 95.06 82 LYS A C 1
ATOM 651 O O . LYS A 1 82 ? -14.181 -3.099 3.826 1.00 95.06 82 LYS A O 1
ATOM 656 N N . THR A 1 83 ? -13.032 -1.405 2.862 1.00 94.06 83 THR A N 1
ATOM 657 C CA . THR A 1 83 ? -14.131 -0.430 2.959 1.00 94.06 83 THR A CA 1
ATOM 658 C C . THR A 1 83 ? -15.324 -0.895 2.129 1.00 94.06 83 THR A C 1
ATOM 660 O O . THR A 1 83 ? -15.166 -1.597 1.124 1.00 94.06 83 THR A O 1
ATOM 663 N N . LYS A 1 84 ? -16.535 -0.541 2.553 1.00 91.81 84 LYS A N 1
ATOM 664 C CA . LYS A 1 84 ? -17.770 -1.026 1.923 1.00 91.81 84 LYS A CA 1
ATOM 665 C C . LYS A 1 84 ? -17.983 -0.424 0.544 1.00 91.81 84 LYS A C 1
ATOM 667 O O . LYS A 1 84 ? -18.417 -1.128 -0.362 1.00 91.81 84 LYS A O 1
ATOM 672 N N . GLU A 1 85 ? -17.687 0.864 0.401 1.00 91.12 85 GLU A N 1
ATOM 673 C CA . GLU A 1 85 ? -17.994 1.611 -0.819 1.00 91.12 85 GLU A CA 1
ATOM 674 C C . GLU A 1 85 ? -16.990 1.329 -1.931 1.00 91.12 85 GLU A C 1
ATOM 676 O O . GLU A 1 85 ? -17.379 0.981 -3.044 1.00 91.12 85 GLU A O 1
ATOM 681 N N . ASN A 1 86 ? -15.696 1.409 -1.614 1.00 92.31 86 ASN A N 1
ATOM 682 C CA . ASN A 1 86 ? -14.643 1.357 -2.626 1.00 92.31 86 ASN A CA 1
ATOM 683 C C . ASN A 1 86 ? -13.745 0.120 -2.514 1.00 92.31 86 ASN A C 1
ATOM 685 O O . ASN A 1 86 ? -12.976 -0.169 -3.425 1.00 92.31 86 ASN A O 1
ATOM 689 N N . GLY A 1 87 ? -13.846 -0.650 -1.428 1.00 94.62 87 GLY A N 1
ATOM 690 C CA . GLY A 1 87 ? -13.032 -1.846 -1.240 1.00 94.62 87 GLY A CA 1
ATOM 691 C C . GLY A 1 87 ? -11.581 -1.559 -0.851 1.00 94.62 87 GLY A C 1
ATOM 692 O O . GLY A 1 87 ? -10.728 -2.423 -1.055 1.00 94.62 87 GLY A O 1
ATOM 693 N N . TRP A 1 88 ? -11.292 -0.379 -0.306 1.00 94.94 88 TRP A N 1
ATOM 694 C CA . TRP A 1 88 ? -9.940 0.031 0.070 1.00 94.94 88 TRP A CA 1
ATOM 695 C C . TRP A 1 88 ? -9.434 -0.757 1.266 1.00 94.94 88 TRP A C 1
ATOM 697 O O . TRP A 1 88 ? -10.184 -1.043 2.200 1.00 94.94 88 TRP A O 1
ATOM 707 N N . THR A 1 89 ? -8.144 -1.072 1.246 1.00 94.62 89 THR A N 1
ATOM 708 C CA . THR A 1 89 ? -7.463 -1.769 2.338 1.00 94.62 89 THR A CA 1
ATOM 709 C C . THR A 1 89 ? -6.480 -0.840 3.045 1.00 94.62 89 THR A C 1
ATOM 711 O O . THR A 1 89 ? -5.960 0.085 2.416 1.00 94.62 89 THR A O 1
ATOM 714 N N . PRO A 1 90 ? -6.135 -1.103 4.319 1.00 94.06 90 PRO A N 1
ATOM 715 C CA . PRO A 1 90 ? -5.124 -0.320 5.028 1.00 94.06 90 PRO A CA 1
ATOM 716 C C . PRO A 1 90 ? -3.796 -0.193 4.270 1.00 94.06 90 PRO A C 1
ATOM 718 O O . PRO A 1 90 ? -3.185 0.870 4.268 1.00 94.06 90 PRO A O 1
ATOM 721 N N . ILE A 1 91 ? -3.361 -1.252 3.577 1.00 93.62 91 ILE A N 1
ATOM 722 C CA . ILE A 1 91 ? -2.116 -1.221 2.802 1.00 93.62 91 ILE A CA 1
ATOM 723 C C . ILE A 1 91 ? -2.199 -0.335 1.554 1.00 93.62 91 ILE A C 1
ATOM 725 O O . ILE A 1 91 ? -1.191 0.260 1.197 1.00 93.62 91 ILE A O 1
ATOM 729 N N . MET A 1 92 ? -3.368 -0.206 0.916 1.00 94.38 92 MET A N 1
ATOM 730 C CA . MET A 1 92 ? -3.552 0.707 -0.221 1.00 94.38 92 MET A CA 1
ATOM 731 C C . MET A 1 92 ? -3.377 2.158 0.221 1.00 94.38 92 MET A C 1
ATOM 733 O O . MET A 1 92 ? -2.556 2.866 -0.352 1.00 94.38 92 MET A O 1
ATOM 737 N N . ILE A 1 93 ? -4.064 2.545 1.301 1.00 92.38 93 ILE A N 1
ATOM 738 C CA . ILE A 1 93 ? -4.004 3.899 1.865 1.00 92.38 93 ILE A CA 1
ATOM 739 C C . ILE A 1 93 ? -2.578 4.237 2.319 1.00 92.38 93 ILE A C 1
ATOM 741 O O . ILE A 1 93 ? -2.020 5.266 1.935 1.00 92.38 93 ILE A O 1
ATOM 745 N N . MET A 1 94 ? -1.931 3.325 3.051 1.00 91.19 94 MET A N 1
ATOM 746 C CA . MET A 1 94 ? -0.541 3.517 3.477 1.00 91.19 94 MET A CA 1
ATOM 747 C C . MET A 1 94 ? 0.442 3.596 2.304 1.00 91.19 94 MET A C 1
ATOM 749 O O . MET A 1 94 ? 1.405 4.357 2.370 1.00 91.19 94 MET A O 1
ATOM 753 N N . ALA A 1 95 ? 0.212 2.837 1.231 1.00 90.75 95 ALA A N 1
ATOM 754 C CA . ALA A 1 95 ? 1.061 2.883 0.048 1.00 90.75 95 ALA A CA 1
ATOM 755 C C . ALA A 1 95 ? 0.892 4.185 -0.747 1.00 90.75 95 ALA A C 1
ATOM 757 O O . ALA A 1 95 ? 1.853 4.614 -1.383 1.00 90.75 95 ALA A O 1
ATOM 758 N N . SER A 1 96 ? -0.279 4.826 -0.706 1.00 89.75 96 SER A N 1
ATOM 759 C CA . SER A 1 96 ? -0.557 6.054 -1.462 1.00 89.75 96 SER A CA 1
ATOM 760 C C . SER A 1 96 ? -0.135 7.349 -0.782 1.00 89.75 96 SER A C 1
ATOM 762 O O . SER A 1 96 ? 0.273 8.273 -1.476 1.00 89.75 96 SER A O 1
ATOM 764 N N . ILE A 1 97 ? -0.241 7.444 0.546 1.00 84.62 97 ILE A N 1
ATOM 765 C CA . ILE A 1 97 ? -0.140 8.743 1.225 1.00 84.62 97 ILE A CA 1
ATOM 766 C C . ILE A 1 97 ? 1.296 9.288 1.246 1.00 84.62 97 ILE A C 1
ATOM 768 O O . ILE A 1 97 ? 1.485 10.493 1.132 1.00 84.62 97 ILE A O 1
ATOM 772 N N . GLY A 1 98 ? 2.313 8.433 1.398 1.00 74.38 98 GLY A N 1
ATOM 773 C CA . GLY A 1 98 ? 3.710 8.884 1.418 1.00 74.38 98 GLY A CA 1
ATOM 774 C C . GLY A 1 98 ? 4.092 9.728 2.646 1.00 74.38 98 GLY A C 1
ATOM 775 O O . GLY A 1 98 ? 4.903 10.645 2.537 1.00 74.38 98 GLY A O 1
ATOM 776 N N . VAL A 1 99 ? 3.527 9.439 3.828 1.00 77.06 99 VAL A N 1
ATOM 777 C CA . VAL A 1 99 ? 3.958 10.057 5.101 1.00 77.06 99 VAL A CA 1
ATOM 778 C C . VAL A 1 99 ? 5.410 9.692 5.453 1.00 77.06 99 VAL A C 1
ATOM 780 O O . VAL A 1 99 ? 5.914 8.646 5.032 1.00 77.06 99 VAL A O 1
ATOM 783 N N . LYS A 1 100 ? 6.082 10.492 6.294 1.00 75.88 100 LYS A N 1
ATOM 784 C CA . LYS A 1 100 ? 7.472 10.230 6.739 1.00 75.88 100 LYS A CA 1
ATOM 785 C C . LYS A 1 100 ? 7.631 8.854 7.399 1.00 75.88 100 LYS A C 1
ATOM 787 O O . LYS A 1 100 ? 8.686 8.225 7.318 1.00 75.88 100 LYS A O 1
ATOM 792 N N . GLU A 1 101 ? 6.570 8.365 8.024 1.00 81.31 101 GLU A N 1
ATOM 793 C CA . GLU A 1 101 ? 6.513 7.107 8.757 1.00 81.31 101 GLU A CA 1
ATOM 794 C C . GLU A 1 101 ? 6.094 5.910 7.883 1.00 81.31 101 GLU A C 1
ATOM 796 O O . GLU A 1 101 ? 5.975 4.796 8.405 1.00 81.31 101 GLU A O 1
ATOM 801 N N . THR A 1 102 ? 5.921 6.091 6.564 1.00 82.75 102 THR A N 1
ATOM 802 C CA . THR A 1 102 ? 5.425 5.053 5.635 1.00 82.75 102 THR A CA 1
ATOM 803 C C . THR A 1 102 ? 6.215 3.754 5.772 1.00 82.75 102 THR A C 1
ATOM 805 O O . THR A 1 102 ? 5.635 2.693 5.983 1.00 82.75 102 THR A O 1
ATOM 808 N N . SER A 1 103 ? 7.547 3.817 5.784 1.00 84.06 103 SER A N 1
ATOM 809 C CA . SER A 1 103 ? 8.405 2.629 5.924 1.00 84.06 103 SER A CA 1
ATOM 810 C C . SER A 1 103 ? 8.237 1.902 7.267 1.00 84.06 103 SER A C 1
ATOM 812 O O . SER A 1 103 ? 8.399 0.685 7.357 1.00 84.06 103 SER A O 1
ATOM 814 N N . SER A 1 104 ? 7.934 2.618 8.353 1.00 87.62 104 SER A N 1
ATOM 815 C CA . SER A 1 104 ? 7.663 1.990 9.656 1.00 87.62 104 SER A CA 1
ATOM 816 C C . SER A 1 104 ? 6.291 1.313 9.659 1.00 87.62 104 SER A C 1
ATOM 818 O O . SER A 1 104 ? 6.160 0.153 10.072 1.00 87.62 104 SER A O 1
ATOM 820 N N . ALA A 1 105 ? 5.291 2.009 9.117 1.00 89.12 105 ALA A N 1
ATOM 821 C CA . ALA A 1 105 ? 3.927 1.524 8.989 1.00 89.12 105 ALA A CA 1
ATOM 822 C C . ALA A 1 105 ? 3.846 0.276 8.103 1.00 89.12 105 ALA A C 1
ATOM 824 O O . ALA A 1 105 ? 3.307 -0.743 8.528 1.00 89.12 105 ALA A O 1
ATOM 825 N N . MET A 1 106 ? 4.471 0.292 6.924 1.00 90.00 106 MET A N 1
ATOM 826 C CA . MET A 1 106 ? 4.506 -0.843 5.994 1.00 90.00 106 MET A CA 1
ATOM 827 C C . MET A 1 106 ? 5.121 -2.090 6.640 1.00 90.00 106 MET A C 1
ATOM 829 O O . MET A 1 106 ? 4.575 -3.193 6.537 1.00 90.00 106 MET A O 1
ATOM 833 N N . ARG A 1 107 ? 6.189 -1.920 7.430 1.00 88.69 107 ARG A N 1
ATOM 834 C CA . ARG A 1 107 ? 6.767 -3.011 8.229 1.00 88.69 107 ARG A CA 1
ATOM 835 C C . ARG A 1 107 ? 5.808 -3.540 9.293 1.00 88.69 107 ARG A C 1
ATOM 837 O O . ARG A 1 107 ? 5.781 -4.749 9.533 1.00 88.69 107 ARG A O 1
ATOM 844 N N . GLN A 1 108 ? 5.040 -2.677 9.954 1.00 90.75 108 GLN A N 1
ATOM 845 C CA . GLN A 1 108 ? 4.022 -3.106 10.916 1.00 90.75 108 GLN A CA 1
ATOM 846 C C . GLN A 1 108 ? 2.880 -3.862 10.233 1.00 90.75 108 GLN A C 1
ATOM 848 O O . GLN A 1 108 ? 2.537 -4.958 10.680 1.00 90.75 108 GLN A O 1
ATOM 853 N N . LEU A 1 109 ? 2.364 -3.337 9.122 1.00 91.12 109 LEU A N 1
ATOM 854 C CA . LEU A 1 109 ? 1.350 -3.981 8.288 1.00 91.12 109 LEU A CA 1
ATOM 855 C C . LEU A 1 109 ? 1.805 -5.382 7.856 1.00 91.12 109 LEU A C 1
ATOM 857 O O . LEU A 1 109 ? 1.061 -6.351 8.021 1.00 91.12 109 LEU A O 1
ATOM 861 N N . LYS A 1 110 ? 3.060 -5.530 7.415 1.00 90.38 110 LYS A N 1
ATOM 862 C CA . LYS A 1 110 ? 3.638 -6.840 7.085 1.00 90.38 110 LYS A CA 1
ATOM 863 C C . LYS A 1 110 ? 3.615 -7.798 8.276 1.00 90.38 110 LYS A C 1
ATOM 865 O O . LYS A 1 110 ? 3.190 -8.941 8.128 1.00 90.38 110 LYS A O 1
ATOM 870 N N . ARG A 1 111 ? 4.051 -7.356 9.463 1.00 90.38 111 ARG A N 1
ATOM 871 C CA . ARG A 1 111 ? 4.043 -8.197 10.682 1.00 90.38 111 ARG A CA 1
ATOM 872 C C . ARG A 1 111 ? 2.635 -8.652 11.070 1.00 90.38 111 ARG A C 1
ATOM 874 O O . ARG A 1 111 ? 2.476 -9.726 11.653 1.00 90.38 111 ARG A O 1
ATOM 881 N N . LEU A 1 112 ? 1.629 -7.841 10.757 1.00 91.69 112 LEU A N 1
ATOM 882 C CA . LEU A 1 112 ? 0.223 -8.164 10.976 1.00 91.69 112 LEU A CA 1
ATOM 883 C C . LEU A 1 112 ? -0.367 -9.074 9.886 1.00 91.69 112 LEU A C 1
ATOM 885 O O . LEU A 1 112 ? -1.433 -9.637 10.109 1.00 91.69 112 LEU A O 1
ATOM 889 N N . GLY A 1 113 ? 0.329 -9.290 8.766 1.00 90.56 113 GLY A N 1
ATOM 890 C CA . GLY A 1 113 ? -0.137 -10.135 7.663 1.00 90.56 113 GLY A CA 1
ATOM 891 C C . GLY A 1 113 ? -0.953 -9.385 6.609 1.00 90.56 113 GLY A C 1
ATOM 892 O O . GLY A 1 113 ? -1.861 -9.967 6.013 1.00 90.56 113 GLY A O 1
ATOM 893 N N . ALA A 1 114 ? -0.658 -8.099 6.395 1.00 92.19 114 ALA A N 1
ATOM 894 C CA . ALA A 1 114 ? -1.252 -7.332 5.306 1.00 92.19 114 ALA A CA 1
ATOM 895 C C . ALA A 1 114 ? -0.977 -8.001 3.951 1.00 92.19 114 ALA A C 1
ATOM 897 O O . ALA A 1 114 ? 0.147 -8.424 3.671 1.00 92.19 114 ALA A O 1
ATOM 898 N N . ASN A 1 115 ? -2.007 -8.085 3.115 1.00 91.12 115 ASN A N 1
ATOM 899 C CA . ASN A 1 115 ? -1.935 -8.681 1.794 1.00 91.12 115 ASN A CA 1
ATOM 900 C C . ASN A 1 115 ? -2.044 -7.596 0.702 1.00 91.12 115 ASN A C 1
ATOM 902 O O . ASN A 1 115 ? -3.148 -7.122 0.429 1.00 91.12 115 ASN A O 1
ATOM 906 N N . PRO A 1 116 ? -0.937 -7.234 0.028 1.00 91.69 116 PRO A N 1
ATOM 907 C CA . PRO A 1 116 ? -0.941 -6.240 -1.049 1.00 91.69 116 PRO A CA 1
ATOM 908 C C . PRO A 1 116 ? -1.625 -6.730 -2.336 1.00 91.69 116 PRO A C 1
ATOM 910 O O . PRO A 1 116 ? -1.823 -5.931 -3.249 1.00 91.69 116 PRO A O 1
ATOM 913 N N . SER A 1 117 ? -1.965 -8.024 -2.433 1.00 90.75 117 SER A N 1
ATOM 914 C CA . SER A 1 117 ? -2.623 -8.615 -3.605 1.00 90.75 117 SER A CA 1
ATOM 915 C C . SER A 1 117 ? -4.127 -8.404 -3.652 1.00 90.75 117 SER A C 1
ATOM 917 O O . SER A 1 117 ? -4.759 -8.769 -4.643 1.00 90.75 117 SER A O 1
ATOM 919 N N . ILE A 1 118 ? -4.715 -7.889 -2.574 1.00 92.94 118 ILE A N 1
ATOM 920 C CA . ILE A 1 118 ? -6.134 -7.557 -2.559 1.00 92.94 118 ILE A CA 1
ATOM 921 C C . ILE A 1 118 ? -6.355 -6.424 -3.554 1.00 92.94 118 ILE A C 1
ATOM 923 O O . ILE A 1 118 ? -5.563 -5.487 -3.612 1.00 92.94 118 ILE A O 1
ATOM 927 N N . VAL A 1 119 ? -7.431 -6.535 -4.329 1.00 94.88 119 VAL A N 1
ATOM 928 C CA . VAL A 1 119 ? -7.878 -5.490 -5.245 1.00 94.88 119 VAL A CA 1
ATOM 929 C C . VAL A 1 119 ? -9.112 -4.788 -4.693 1.00 94.88 119 VAL A C 1
ATOM 931 O O . VAL A 1 119 ? -9.967 -5.413 -4.039 1.00 94.88 119 VAL A O 1
ATOM 934 N N . ASP A 1 120 ? -9.181 -3.488 -4.937 1.00 95.44 120 ASP A N 1
ATOM 935 C CA . ASP A 1 120 ? -10.343 -2.663 -4.646 1.00 95.44 120 ASP A CA 1
ATOM 936 C C . ASP A 1 120 ? -11.443 -2.866 -5.703 1.00 95.44 120 ASP A C 1
ATOM 938 O O . ASP A 1 120 ? -11.391 -3.798 -6.517 1.00 95.44 120 ASP A O 1
ATOM 942 N N . ASN A 1 121 ? -12.479 -2.032 -5.665 1.00 95.88 121 ASN A N 1
ATOM 943 C CA . ASN A 1 121 ? -13.606 -2.168 -6.577 1.00 95.88 121 ASN A CA 1
ATOM 944 C C . ASN A 1 121 ? -13.261 -1.821 -8.028 1.00 95.88 121 ASN A C 1
ATOM 946 O O . ASN A 1 121 ? -13.982 -2.298 -8.898 1.00 95.88 121 ASN A O 1
ATOM 950 N N . GLU A 1 122 ? -12.171 -1.100 -8.304 1.00 94.12 122 GLU A N 1
ATOM 951 C CA . GLU A 1 122 ? -11.675 -0.775 -9.651 1.00 94.12 122 GLU A CA 1
ATOM 952 C C . GLU A 1 122 ? -10.632 -1.779 -10.167 1.00 94.12 122 GLU A C 1
ATOM 954 O O . GLU A 1 122 ? -10.142 -1.676 -11.294 1.00 94.12 122 GLU A O 1
ATOM 959 N N . GLY A 1 123 ? -10.344 -2.819 -9.382 1.00 94.00 123 GLY A N 1
ATOM 960 C CA . GLY A 1 123 ? -9.331 -3.817 -9.716 1.00 94.00 123 GLY A CA 1
ATOM 961 C C . GLY A 1 123 ? -7.915 -3.367 -9.359 1.00 94.00 123 GLY A C 1
ATOM 962 O O . GLY A 1 123 ? -6.949 -4.027 -9.745 1.00 94.00 123 GLY A O 1
ATOM 963 N N . TRP A 1 124 ? -7.770 -2.275 -8.609 1.00 95.75 124 TRP A N 1
ATOM 964 C CA . TRP A 1 124 ? -6.472 -1.747 -8.218 1.00 95.75 124 TRP A CA 1
ATOM 965 C C . TRP A 1 124 ? -5.953 -2.482 -6.992 1.00 95.75 124 TRP A C 1
ATOM 967 O O . TRP A 1 124 ? -6.625 -2.584 -5.969 1.00 95.75 124 TRP A O 1
ATOM 977 N N . ASN A 1 125 ? -4.727 -2.985 -7.091 1.00 94.62 125 ASN A N 1
ATOM 978 C CA . ASN A 1 125 ? -3.963 -3.489 -5.949 1.00 94.62 125 ASN A CA 1
ATOM 979 C C . ASN A 1 125 ? -3.108 -2.372 -5.322 1.00 94.62 125 ASN A C 1
ATOM 981 O O . ASN A 1 125 ? -3.067 -1.249 -5.823 1.00 94.62 125 ASN A O 1
ATOM 985 N N . ALA A 1 126 ? -2.356 -2.684 -4.264 1.00 94.06 126 ALA A N 1
ATOM 986 C CA . ALA A 1 126 ? -1.523 -1.685 -3.587 1.00 94.06 126 ALA A CA 1
ATOM 987 C C . ALA A 1 126 ? -0.465 -1.015 -4.501 1.00 94.06 126 ALA A C 1
ATOM 989 O O . ALA A 1 126 ? -0.122 0.144 -4.277 1.00 94.06 126 ALA A O 1
ATOM 990 N N . LEU A 1 127 ? 0.031 -1.696 -5.550 1.00 93.81 127 LEU A N 1
ATOM 991 C CA . LEU A 1 127 ? 0.961 -1.083 -6.513 1.00 93.81 127 LEU A CA 1
ATOM 992 C C . LEU A 1 127 ? 0.272 -0.067 -7.425 1.00 93.81 127 LEU A C 1
ATOM 994 O O . LEU A 1 127 ? 0.899 0.936 -7.749 1.00 93.81 127 LEU A O 1
ATOM 998 N N . HIS A 1 128 ? -0.983 -0.302 -7.830 1.00 95.25 128 HIS A N 1
ATOM 999 C CA . HIS A 1 128 ? -1.752 0.679 -8.610 1.00 95.25 128 HIS A CA 1
ATOM 1000 C C . HIS A 1 128 ? -1.918 1.976 -7.811 1.00 95.25 128 HIS A C 1
ATOM 1002 O O . HIS A 1 128 ? -1.656 3.053 -8.334 1.00 95.25 128 HIS A O 1
ATOM 1008 N N . TRP A 1 129 ? -2.243 1.861 -6.520 1.00 9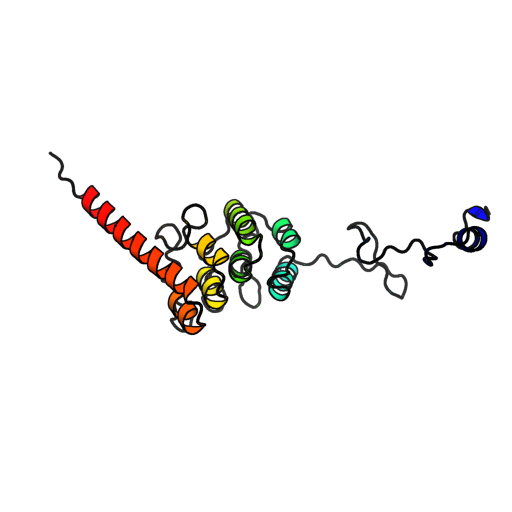4.94 129 TRP A N 1
ATOM 1009 C CA . TRP A 1 129 ? -2.358 3.000 -5.606 1.00 94.94 129 TRP A CA 1
ATOM 1010 C C . TRP A 1 129 ? -1.045 3.785 -5.483 1.00 94.94 129 TRP A C 1
ATOM 1012 O O . TRP A 1 129 ? -1.024 4.998 -5.687 1.00 94.94 129 TRP A O 1
ATOM 1022 N N . ALA A 1 130 ? 0.076 3.105 -5.219 1.00 93.69 130 ALA A N 1
ATOM 1023 C CA . ALA A 1 130 ? 1.382 3.766 -5.156 1.00 93.69 130 ALA A CA 1
ATOM 1024 C C . ALA A 1 130 ? 1.788 4.411 -6.498 1.00 93.69 130 ALA A C 1
ATOM 1026 O O . ALA A 1 130 ? 2.377 5.492 -6.510 1.00 93.69 130 ALA A O 1
ATOM 1027 N N . ALA A 1 131 ? 1.455 3.769 -7.622 1.00 94.62 131 ALA A N 1
ATOM 1028 C CA . ALA A 1 131 ? 1.719 4.264 -8.970 1.00 94.62 131 ALA A CA 1
ATOM 1029 C C . ALA A 1 131 ? 0.917 5.518 -9.324 1.00 94.62 131 ALA A C 1
ATOM 1031 O O . ALA A 1 131 ? 1.487 6.476 -9.845 1.00 94.62 131 ALA A O 1
ATOM 1032 N N . PHE A 1 132 ? -0.380 5.521 -9.024 1.00 94.81 132 PHE A N 1
ATOM 1033 C CA . PHE A 1 132 ? -1.270 6.646 -9.296 1.00 94.81 132 PHE A CA 1
ATOM 1034 C C . PHE A 1 132 ? -0.902 7.875 -8.457 1.00 94.81 132 PHE A C 1
ATOM 1036 O O . PHE A 1 132 ? -0.806 8.981 -8.980 1.00 94.81 132 PHE A O 1
ATOM 1043 N N . HIS A 1 133 ? -0.595 7.679 -7.172 1.00 91.75 133 HIS A N 1
ATOM 1044 C CA . HIS A 1 133 ? -0.247 8.775 -6.260 1.00 91.75 133 HIS A CA 1
ATOM 1045 C C . HIS A 1 133 ? 1.232 9.181 -6.285 1.00 91.75 133 HIS A C 1
ATOM 1047 O O . HIS A 1 133 ? 1.625 10.106 -5.578 1.00 91.75 133 HIS A O 1
ATOM 1053 N N . GLY A 1 134 ? 2.070 8.498 -7.069 1.00 92.00 134 GLY A N 1
ATOM 1054 C CA . GLY A 1 134 ? 3.494 8.823 -7.179 1.00 92.00 134 GLY A CA 1
ATOM 1055 C C . GLY A 1 134 ? 4.287 8.573 -5.894 1.00 92.00 134 GLY A C 1
ATOM 1056 O O . GLY A 1 134 ? 5.361 9.142 -5.702 1.00 92.00 134 GLY A O 1
ATOM 1057 N N . SER A 1 135 ? 3.777 7.714 -5.011 1.00 91.75 135 SER A N 1
ATOM 1058 C CA . SER A 1 135 ? 4.393 7.408 -3.722 1.00 91.75 135 SER A CA 1
ATOM 1059 C C . SER A 1 135 ? 5.606 6.499 -3.912 1.00 91.75 135 SER A C 1
ATOM 1061 O O . SER A 1 135 ? 5.499 5.272 -4.009 1.00 91.75 135 SER A O 1
ATOM 1063 N N . VAL A 1 136 ? 6.788 7.115 -3.966 1.00 91.25 136 VAL A N 1
ATOM 1064 C CA . VAL A 1 136 ? 8.067 6.405 -4.104 1.00 91.25 136 VAL A CA 1
ATOM 1065 C C . VAL A 1 136 ? 8.314 5.494 -2.905 1.00 91.25 136 VAL A C 1
ATOM 1067 O O . VAL A 1 136 ? 8.641 4.325 -3.093 1.00 91.25 136 VAL A O 1
ATOM 1070 N N . ASP A 1 137 ? 8.105 5.982 -1.682 1.00 89.50 137 ASP A N 1
ATOM 1071 C CA . ASP A 1 137 ? 8.332 5.190 -0.470 1.00 89.50 137 ASP A CA 1
ATOM 1072 C C . ASP A 1 137 ? 7.369 4.001 -0.374 1.00 89.50 137 ASP A C 1
ATOM 1074 O O . ASP A 1 137 ? 7.789 2.882 -0.068 1.00 89.50 137 ASP A O 1
ATOM 1078 N N . GLY A 1 138 ? 6.090 4.209 -0.712 1.00 89.56 138 GLY A N 1
ATOM 1079 C CA . GLY A 1 138 ? 5.098 3.136 -0.780 1.00 89.56 138 GLY A CA 1
ATOM 1080 C C . GLY A 1 138 ? 5.439 2.099 -1.851 1.00 89.56 138 GLY A C 1
ATOM 1081 O O . GLY A 1 138 ? 5.380 0.896 -1.588 1.00 89.56 138 GLY A O 1
ATOM 1082 N N . MET A 1 139 ? 5.872 2.546 -3.034 1.00 92.00 139 MET A N 1
ATOM 1083 C CA . MET A 1 139 ? 6.334 1.662 -4.106 1.00 92.00 139 MET A CA 1
ATOM 1084 C C . MET A 1 139 ? 7.533 0.825 -3.651 1.00 92.00 139 MET A C 1
ATOM 1086 O O . MET A 1 139 ? 7.513 -0.401 -3.744 1.00 92.00 139 MET A O 1
ATOM 1090 N N . VAL A 1 140 ? 8.565 1.463 -3.102 1.00 89.50 140 VAL A N 1
ATOM 1091 C CA . VAL A 1 140 ? 9.775 0.785 -2.620 1.00 89.50 140 VAL A CA 1
ATOM 1092 C C . VAL A 1 140 ? 9.429 -0.248 -1.542 1.00 89.50 140 VAL A C 1
ATOM 1094 O O . VAL A 1 140 ? 9.920 -1.376 -1.603 1.00 89.50 140 VAL A O 1
ATOM 1097 N N . ALA A 1 141 ? 8.537 0.087 -0.609 1.00 88.81 141 ALA A N 1
ATOM 1098 C CA . ALA A 1 141 ? 8.067 -0.825 0.433 1.00 88.81 141 ALA A CA 1
ATOM 1099 C C . ALA A 1 141 ? 7.323 -2.057 -0.123 1.00 88.81 141 ALA A C 1
ATOM 1101 O O . ALA A 1 141 ? 7.513 -3.193 0.321 1.00 88.81 141 ALA A O 1
ATOM 1102 N N . LEU A 1 142 ? 6.486 -1.864 -1.143 1.00 88.25 142 LEU A N 1
ATOM 1103 C CA . LEU A 1 142 ? 5.742 -2.959 -1.772 1.00 88.25 142 LEU A CA 1
ATOM 1104 C C . LEU A 1 142 ? 6.639 -3.887 -2.602 1.00 88.25 142 LEU A C 1
ATOM 1106 O O . LEU A 1 142 ? 6.404 -5.098 -2.678 1.00 88.25 142 LEU A O 1
ATOM 1110 N N . VAL A 1 143 ? 7.666 -3.318 -3.226 1.00 86.12 143 VAL A N 1
ATOM 1111 C CA . VAL A 1 143 ? 8.536 -4.001 -4.186 1.00 86.12 143 VAL A CA 1
ATOM 1112 C C . VAL A 1 143 ? 9.725 -4.695 -3.526 1.00 86.12 143 VAL A C 1
ATOM 1114 O O . VAL A 1 143 ? 10.191 -5.737 -4.008 1.00 86.12 143 VAL A O 1
ATOM 1117 N N . ASN A 1 144 ? 10.224 -4.147 -2.421 1.00 79.75 144 ASN A N 1
ATOM 1118 C CA . ASN A 1 144 ? 11.378 -4.701 -1.730 1.00 79.75 144 ASN A CA 1
ATOM 1119 C C . ASN A 1 144 ? 11.075 -6.070 -1.106 1.00 79.75 144 ASN A C 1
ATOM 1121 O O . ASN A 1 144 ? 10.045 -6.297 -0.467 1.00 79.75 144 ASN A O 1
ATOM 1125 N N . GLY A 1 145 ? 12.024 -6.996 -1.280 1.00 62.81 145 GLY A N 1
ATOM 1126 C CA . GLY A 1 145 ? 11.901 -8.389 -0.839 1.00 62.81 145 GLY A CA 1
ATOM 1127 C C . GLY A 1 145 ? 11.861 -8.561 0.682 1.00 62.81 145 GLY A C 1
ATOM 1128 O O . GLY A 1 145 ? 11.192 -9.464 1.183 1.00 62.81 145 GLY A O 1
ATOM 1129 N N . ASP A 1 146 ? 12.504 -7.655 1.421 1.00 66.50 146 ASP A N 1
ATOM 1130 C CA . ASP A 1 146 ? 12.497 -7.650 2.890 1.00 66.50 146 ASP A CA 1
ATOM 1131 C C . ASP A 1 146 ? 11.141 -7.237 3.472 1.00 66.50 146 ASP A C 1
ATOM 1133 O O . ASP A 1 146 ? 10.871 -7.447 4.658 1.00 66.50 146 ASP A O 1
ATOM 1137 N N . GLU A 1 147 ? 10.247 -6.718 2.630 1.00 69.38 147 GLU A N 1
ATOM 1138 C CA . GLU A 1 147 ? 8.907 -6.275 2.976 1.00 69.38 147 GLU A CA 1
ATOM 1139 C C . GLU A 1 147 ? 7.873 -7.142 2.246 1.00 69.38 147 GLU A C 1
ATOM 1141 O O . GLU A 1 147 ? 7.733 -8.320 2.578 1.00 69.38 147 GLU A O 1
ATOM 1146 N N . PHE A 1 148 ? 7.129 -6.630 1.278 1.00 78.88 148 PHE A N 1
ATOM 1147 C CA . PHE A 1 148 ? 6.017 -7.395 0.710 1.00 78.88 148 PHE A CA 1
ATOM 1148 C C . PHE A 1 148 ? 6.399 -8.296 -0.463 1.00 78.88 148 PHE A C 1
ATOM 1150 O O . PHE A 1 148 ? 5.678 -9.250 -0.756 1.00 78.88 148 PHE A O 1
ATOM 1157 N N . ASN A 1 149 ? 7.541 -8.031 -1.107 1.00 75.94 149 ASN A N 1
ATOM 1158 C CA . ASN A 1 149 ? 8.024 -8.776 -2.270 1.00 75.94 149 ASN A CA 1
ATOM 1159 C C . ASN A 1 149 ? 6.981 -8.889 -3.405 1.00 75.94 149 ASN A C 1
ATOM 1161 O O . ASN A 1 149 ? 6.970 -9.877 -4.149 1.00 75.94 149 ASN A O 1
ATOM 1165 N N . GLY A 1 150 ? 6.097 -7.888 -3.521 1.00 71.62 150 GLY A N 1
ATOM 1166 C CA . GLY A 1 150 ? 4.852 -7.949 -4.290 1.00 71.62 150 GLY A CA 1
ATOM 1167 C C . GLY A 1 150 ? 5.041 -8.141 -5.794 1.00 71.62 150 GLY A C 1
ATOM 1168 O O . GLY A 1 150 ? 4.127 -8.554 -6.497 1.00 71.62 150 GLY A O 1
ATOM 1169 N N . MET A 1 151 ? 6.236 -7.891 -6.322 1.00 69.25 151 MET A N 1
ATOM 1170 C CA . MET A 1 151 ? 6.497 -8.095 -7.747 1.00 69.25 151 MET A CA 1
ATOM 1171 C C . MET A 1 151 ? 6.819 -9.534 -8.124 1.00 69.25 151 MET A C 1
ATOM 1173 O O . MET A 1 151 ? 6.647 -9.867 -9.287 1.00 69.25 151 MET A O 1
ATOM 1177 N N . THR A 1 152 ? 7.177 -10.382 -7.160 1.00 64.19 152 THR A N 1
ATOM 1178 C CA . THR A 1 152 ? 7.603 -11.751 -7.463 1.00 64.19 152 THR A CA 1
ATOM 1179 C C . THR A 1 152 ? 6.450 -12.736 -7.561 1.00 64.19 152 THR A C 1
ATOM 1181 O O . THR A 1 152 ? 5.378 -12.512 -6.991 1.00 64.19 152 THR A O 1
ATOM 1184 N N . ALA A 1 153 ? 6.715 -13.912 -8.138 1.00 58.94 153 ALA A N 1
ATOM 1185 C CA . ALA A 1 153 ? 5.750 -15.016 -8.167 1.00 58.94 153 ALA A CA 1
ATOM 1186 C C . ALA A 1 153 ? 5.244 -15.412 -6.766 1.00 58.94 153 ALA A C 1
ATOM 1188 O O . ALA A 1 153 ? 4.079 -15.767 -6.599 1.00 58.94 153 ALA A O 1
ATOM 1189 N N . LYS A 1 154 ? 6.099 -15.308 -5.738 1.00 61.19 154 LYS A N 1
ATOM 1190 C CA . LYS A 1 154 ? 5.718 -15.568 -4.338 1.00 61.19 154 LYS A CA 1
ATOM 1191 C C . LYS A 1 154 ? 4.936 -14.414 -3.702 1.00 61.19 154 LYS A C 1
ATOM 1193 O O . LYS A 1 154 ? 4.210 -14.651 -2.744 1.00 61.19 154 LYS A O 1
ATOM 1198 N N . GLY A 1 155 ? 5.101 -13.193 -4.209 1.00 61.56 155 GLY A N 1
ATOM 1199 C CA . GLY A 1 155 ? 4.387 -11.992 -3.763 1.00 61.56 155 GLY A CA 1
ATOM 1200 C C . GLY A 1 155 ? 3.169 -11.625 -4.613 1.00 61.56 155 GLY A C 1
ATOM 1201 O O . GLY A 1 155 ? 2.548 -10.598 -4.360 1.00 61.56 155 GLY A O 1
ATOM 1202 N N . GLY A 1 156 ? 2.808 -12.460 -5.592 1.00 70.62 156 GLY A N 1
ATOM 1203 C CA . GLY A 1 156 ? 1.572 -12.331 -6.362 1.00 70.62 156 GLY A CA 1
ATOM 1204 C C . GLY A 1 156 ? 1.690 -11.605 -7.702 1.00 70.62 156 GLY A C 1
ATOM 1205 O O . GLY A 1 156 ? 0.651 -11.293 -8.277 1.00 70.62 156 GLY A O 1
ATOM 1206 N N . ASN A 1 157 ? 2.903 -11.348 -8.217 1.00 82.38 157 ASN A N 1
ATOM 1207 C CA . ASN A 1 157 ? 3.132 -10.690 -9.517 1.00 82.38 157 ASN A CA 1
ATOM 1208 C C . ASN A 1 157 ? 2.295 -9.412 -9.701 1.00 82.38 157 ASN A C 1
ATOM 1210 O O . ASN A 1 157 ? 1.707 -9.178 -10.760 1.00 82.38 157 ASN A O 1
ATOM 1214 N N . LEU A 1 158 ? 2.220 -8.579 -8.661 1.00 86.38 158 LEU A N 1
ATOM 1215 C CA . LEU A 1 158 ? 1.283 -7.455 -8.588 1.00 86.38 158 LEU A CA 1
ATOM 1216 C C . LEU A 1 158 ? 1.440 -6.443 -9.730 1.00 86.38 158 LEU A C 1
ATOM 1218 O O . LEU A 1 158 ? 0.476 -5.770 -10.082 1.00 86.38 158 LEU A O 1
ATOM 1222 N N . HIS A 1 159 ? 2.636 -6.354 -10.317 1.00 85.56 159 HIS A N 1
ATOM 1223 C CA . HIS A 1 159 ? 2.948 -5.480 -11.449 1.00 85.56 159 HIS A CA 1
ATOM 1224 C C . HIS A 1 159 ? 2.249 -5.902 -12.757 1.00 85.56 159 HIS A C 1
ATOM 1226 O O . HIS A 1 159 ? 2.100 -5.086 -13.660 1.00 85.56 159 HIS A O 1
ATOM 1232 N N . THR A 1 160 ? 1.810 -7.162 -12.859 1.00 88.81 160 THR A N 1
ATOM 1233 C CA . THR A 1 160 ? 1.125 -7.711 -14.046 1.00 88.81 160 THR A CA 1
ATOM 1234 C C . THR A 1 160 ? -0.394 -7.586 -13.985 1.00 88.81 160 THR A C 1
ATOM 1236 O O . THR A 1 160 ? -1.068 -7.765 -15.002 1.00 88.81 160 THR A O 1
ATOM 1239 N N . VAL A 1 161 ? -0.939 -7.309 -12.796 1.00 90.38 161 VAL A N 1
ATOM 1240 C CA . VAL A 1 161 ? -2.381 -7.174 -12.586 1.00 90.38 161 VAL A CA 1
ATOM 1241 C C . VAL A 1 161 ? -2.875 -5.970 -13.374 1.00 90.38 161 VAL A C 1
ATOM 1243 O O . VAL A 1 161 ? -2.231 -4.924 -13.371 1.00 90.38 161 VAL A O 1
ATOM 1246 N N . LYS A 1 162 ? -4.007 -6.148 -14.051 1.00 93.38 162 LYS A N 1
ATOM 1247 C CA . LYS A 1 162 ? -4.677 -5.096 -14.803 1.00 93.38 162 LYS A CA 1
ATOM 1248 C C . LYS A 1 162 ? -5.935 -4.664 -14.075 1.00 93.38 162 LYS A C 1
ATOM 1250 O O . LYS A 1 162 ? -6.668 -5.520 -13.575 1.00 93.38 162 LYS A O 1
ATOM 1255 N N . ASP A 1 163 ? -6.178 -3.366 -14.065 1.00 92.88 163 ASP A N 1
ATOM 1256 C CA . ASP A 1 163 ? -7.441 -2.800 -13.617 1.00 92.88 163 ASP A CA 1
ATOM 1257 C C . ASP A 1 163 ? -8.579 -3.049 -14.623 1.00 92.88 163 ASP A C 1
ATOM 1259 O O . ASP A 1 163 ? -8.407 -3.715 -15.654 1.00 92.88 163 ASP A O 1
ATOM 1263 N N . LYS A 1 164 ? -9.768 -2.511 -14.332 1.00 94.12 164 LYS A N 1
ATOM 1264 C CA . LYS A 1 164 ? -10.928 -2.599 -15.234 1.00 94.12 164 LYS A CA 1
ATOM 1265 C C . LYS A 1 164 ? -10.709 -1.957 -16.605 1.00 94.12 164 LYS A C 1
ATOM 1267 O O . LYS A 1 164 ? -11.359 -2.365 -17.566 1.00 94.12 164 LYS A O 1
ATOM 1272 N N . GLU A 1 165 ? -9.822 -0.973 -16.706 1.00 91.38 165 GLU A N 1
ATOM 1273 C CA . GLU A 1 165 ? -9.464 -0.314 -17.965 1.00 91.38 165 GLU A CA 1
ATOM 1274 C C . GLU A 1 165 ? -8.349 -1.062 -18.716 1.00 91.38 165 GLU A C 1
ATOM 1276 O O . GLU A 1 165 ? -7.967 -0.679 -19.824 1.00 91.38 165 GLU A O 1
ATOM 1281 N N . GLY A 1 166 ? -7.830 -2.153 -18.146 1.00 93.31 166 GLY A N 1
ATOM 1282 C CA . GLY A 1 166 ? -6.750 -2.946 -18.720 1.00 93.31 166 GLY A CA 1
ATOM 1283 C C . GLY A 1 166 ? -5.353 -2.369 -18.472 1.00 93.31 166 GLY A C 1
ATOM 1284 O O . GLY A 1 166 ? -4.392 -2.854 -19.083 1.00 93.31 166 GLY A O 1
ATOM 1285 N N . LYS A 1 167 ? -5.230 -1.360 -17.605 1.00 93.00 167 LYS A N 1
ATOM 1286 C CA . LYS A 1 167 ? -3.977 -0.685 -17.257 1.00 93.00 167 LYS A CA 1
ATOM 1287 C C . LYS A 1 167 ? -3.267 -1.424 -16.127 1.00 93.00 167 LYS A C 1
ATOM 1289 O O . LYS A 1 167 ? -3.896 -1.912 -15.197 1.00 93.00 167 LYS A O 1
ATOM 1294 N N . THR A 1 168 ? -1.946 -1.516 -16.226 1.00 94.50 168 THR A N 1
ATOM 1295 C CA . THR A 1 168 ? -1.064 -2.020 -15.163 1.00 94.50 168 THR A CA 1
ATOM 1296 C C . THR A 1 168 ? -0.579 -0.863 -14.282 1.00 94.50 168 THR A C 1
ATOM 1298 O O . THR A 1 168 ? -0.610 0.291 -14.734 1.00 94.50 168 THR A O 1
ATOM 1301 N N . PRO A 1 169 ? -0.028 -1.132 -13.079 1.00 93.31 169 PRO A N 1
ATOM 1302 C CA . PRO A 1 169 ? 0.547 -0.088 -12.232 1.00 93.31 169 PRO A CA 1
ATOM 1303 C C . PRO A 1 169 ? 1.575 0.776 -12.966 1.00 93.31 169 PRO A C 1
ATOM 1305 O O . PRO A 1 169 ? 1.583 1.990 -12.821 1.00 93.31 169 PRO A O 1
ATOM 1308 N N . GLU A 1 170 ? 2.418 0.171 -13.806 1.00 93.88 170 GLU A N 1
ATOM 1309 C CA . GLU A 1 170 ? 3.424 0.915 -14.565 1.00 93.88 170 GLU A CA 1
ATOM 1310 C C . GLU A 1 170 ? 2.782 1.885 -15.563 1.00 93.88 170 GLU A C 1
ATOM 1312 O O . GLU A 1 170 ? 3.172 3.050 -15.638 1.00 93.88 170 GLU A O 1
ATOM 1317 N N . THR A 1 171 ? 1.768 1.428 -16.307 1.00 94.12 171 THR A N 1
ATOM 1318 C CA . THR A 1 171 ? 1.078 2.293 -17.274 1.00 94.12 171 THR A CA 1
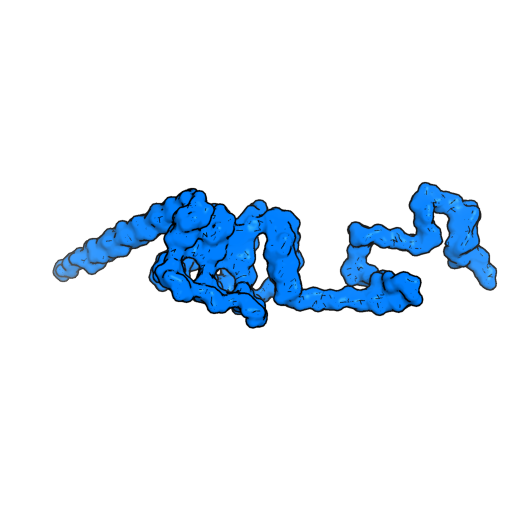ATOM 1319 C C . THR A 1 171 ? 0.370 3.459 -16.597 1.00 94.12 171 THR A C 1
ATOM 1321 O O . THR A 1 171 ? 0.389 4.557 -17.146 1.00 94.12 171 THR A O 1
ATOM 1324 N N . ILE A 1 172 ? -0.177 3.248 -15.394 1.00 94.50 172 ILE A N 1
ATOM 1325 C CA . ILE A 1 172 ? -0.776 4.314 -14.586 1.00 94.50 172 ILE A CA 1
ATOM 1326 C C . ILE A 1 172 ? 0.297 5.293 -14.109 1.00 94.50 172 ILE A C 1
ATOM 1328 O O . ILE A 1 172 ? 0.158 6.495 -14.301 1.00 94.50 172 ILE A O 1
ATOM 1332 N N . ALA A 1 173 ? 1.417 4.807 -13.562 1.00 94.69 173 ALA A N 1
ATOM 1333 C CA . ALA A 1 173 ? 2.510 5.687 -13.146 1.00 94.69 173 ALA A CA 1
ATOM 1334 C C . ALA A 1 173 ? 2.996 6.573 -14.305 1.00 94.69 173 ALA A C 1
ATOM 1336 O O . ALA A 1 173 ? 3.248 7.761 -14.116 1.00 94.69 173 ALA A O 1
ATOM 1337 N N . ARG A 1 174 ? 3.092 6.023 -15.522 1.00 94.19 174 ARG A N 1
ATOM 1338 C CA . ARG A 1 174 ? 3.469 6.801 -16.710 1.00 94.19 174 ARG A CA 1
ATOM 1339 C C . ARG A 1 174 ? 2.373 7.773 -17.155 1.00 94.19 174 ARG A C 1
ATOM 1341 O O . ARG A 1 174 ? 2.721 8.884 -17.546 1.00 94.19 174 ARG A O 1
ATOM 1348 N N . SER A 1 175 ? 1.091 7.395 -17.096 1.00 93.94 175 SER A N 1
ATOM 1349 C CA . SER A 1 175 ? -0.014 8.291 -17.481 1.00 93.94 175 SER A CA 1
ATOM 1350 C C . SER A 1 175 ? -0.147 9.488 -16.545 1.00 93.94 175 SER A C 1
ATOM 1352 O O . SER A 1 175 ? -0.385 10.594 -17.020 1.00 93.94 175 SER A O 1
ATOM 1354 N N . GLU A 1 176 ? 0.087 9.280 -15.249 1.00 93.56 176 GLU A N 1
ATOM 1355 C CA . GLU A 1 176 ? 0.051 10.337 -14.231 1.00 93.56 176 GLU A CA 1
ATOM 1356 C C . GLU A 1 176 ? 1.349 11.164 -14.166 1.00 93.56 176 GLU A C 1
ATOM 1358 O O . GLU A 1 176 ? 1.447 12.123 -13.405 1.00 93.56 176 GLU A O 1
ATOM 1363 N N . GLY A 1 177 ? 2.374 10.817 -14.955 1.00 93.06 177 GLY A N 1
ATOM 1364 C CA . GLY A 1 177 ? 3.665 11.517 -14.955 1.00 93.06 177 GLY A CA 1
ATOM 1365 C C . GLY A 1 177 ? 4.583 11.166 -13.776 1.00 93.06 177 GLY A C 1
ATOM 1366 O O . GLY A 1 177 ? 5.619 11.804 -13.583 1.00 93.06 177 GLY A O 1
ATOM 1367 N N . ASN A 1 178 ? 4.267 10.113 -13.022 1.00 94.56 178 ASN A N 1
ATOM 1368 C CA . ASN A 1 178 ? 5.051 9.593 -11.901 1.00 94.56 178 ASN A CA 1
ATOM 1369 C C . ASN A 1 178 ? 6.233 8.735 -12.387 1.00 94.56 178 ASN A C 1
ATOM 1371 O O . ASN A 1 178 ? 6.354 7.546 -12.074 1.00 94.56 178 ASN A O 1
ATOM 1375 N N . ILE A 1 179 ? 7.132 9.348 -13.163 1.00 93.31 179 ILE A N 1
ATOM 1376 C CA . ILE A 1 179 ? 8.232 8.658 -13.861 1.00 93.31 179 ILE A CA 1
ATOM 1377 C C . ILE A 1 179 ? 9.153 7.904 -12.896 1.00 93.31 179 ILE A C 1
ATOM 1379 O O . ILE A 1 179 ? 9.528 6.770 -13.176 1.00 93.31 179 ILE A O 1
ATOM 1383 N N . ALA A 1 180 ? 9.461 8.482 -11.731 1.00 93.25 180 ALA A N 1
ATOM 1384 C CA . ALA A 1 180 ? 10.309 7.831 -10.732 1.00 93.25 180 ALA A CA 1
ATOM 1385 C C . ALA A 1 180 ? 9.730 6.484 -10.263 1.00 93.25 180 ALA A C 1
ATOM 1387 O O . ALA A 1 180 ? 10.463 5.510 -10.107 1.00 93.25 180 ALA A O 1
ATOM 1388 N N . VAL A 1 181 ? 8.409 6.411 -10.079 1.00 93.19 181 VAL A N 1
ATOM 1389 C CA . VAL A 1 181 ? 7.723 5.178 -9.682 1.00 93.19 181 VAL A CA 1
ATOM 1390 C C . VAL A 1 181 ? 7.715 4.164 -10.827 1.00 93.19 181 VAL A C 1
ATOM 1392 O O . VAL A 1 181 ? 7.996 2.987 -10.595 1.00 93.19 181 VAL A O 1
ATOM 1395 N N . ALA A 1 182 ? 7.473 4.613 -12.062 1.00 93.12 182 ALA A N 1
ATOM 1396 C CA . ALA A 1 182 ? 7.544 3.755 -13.244 1.00 93.12 182 ALA A CA 1
ATOM 1397 C C . ALA A 1 182 ? 8.939 3.127 -13.421 1.00 93.12 182 ALA A C 1
ATOM 1399 O O . ALA A 1 182 ? 9.046 1.919 -13.622 1.00 93.12 182 ALA A O 1
ATOM 1400 N N . GLU A 1 183 ? 10.009 3.912 -13.256 1.00 92.19 183 GLU A N 1
ATOM 1401 C CA . GLU A 1 183 ? 11.385 3.406 -13.333 1.00 92.19 183 GLU A CA 1
ATOM 1402 C C . GLU A 1 183 ? 11.704 2.367 -12.251 1.00 92.19 183 GLU A C 1
ATOM 1404 O O . GLU A 1 183 ? 12.470 1.435 -12.495 1.00 92.19 183 GLU A O 1
ATOM 1409 N N . ILE A 1 184 ? 11.157 2.521 -11.040 1.00 91.00 184 ILE A N 1
ATOM 1410 C CA . ILE A 1 184 ? 11.358 1.546 -9.957 1.00 91.00 184 ILE A CA 1
ATOM 1411 C C . ILE A 1 184 ? 10.709 0.208 -10.319 1.00 91.00 184 ILE A C 1
ATOM 1413 O O . ILE A 1 184 ? 11.315 -0.842 -10.085 1.00 91.00 184 ILE A O 1
ATOM 1417 N N . ILE A 1 185 ? 9.505 0.243 -10.901 1.00 88.56 185 ILE A N 1
ATOM 1418 C CA . ILE A 1 185 ? 8.812 -0.957 -11.383 1.00 88.56 185 ILE A CA 1
ATOM 1419 C C . ILE A 1 185 ? 9.648 -1.641 -12.472 1.00 88.56 185 ILE A C 1
ATOM 1421 O O . ILE A 1 185 ? 9.972 -2.820 -12.335 1.00 88.56 185 ILE A O 1
ATOM 1425 N N . GLU A 1 186 ? 10.055 -0.894 -13.498 1.00 88.69 186 GLU A N 1
ATOM 1426 C CA . GLU A 1 186 ? 10.825 -1.394 -14.645 1.00 88.69 186 GLU A CA 1
ATOM 1427 C C . GLU A 1 186 ? 12.140 -2.057 -14.206 1.00 88.69 186 GLU A C 1
ATOM 1429 O O . GLU A 1 186 ? 12.348 -3.250 -14.443 1.00 88.69 186 GLU A O 1
ATOM 1434 N N . LYS A 1 187 ? 12.965 -1.339 -13.430 1.00 87.56 187 LYS A N 1
ATOM 1435 C CA . LYS A 1 187 ? 14.245 -1.855 -12.907 1.00 87.56 187 LYS A CA 1
ATOM 1436 C C . LYS A 1 187 ? 14.069 -3.133 -12.091 1.00 87.56 187 LYS A C 1
ATOM 1438 O O . LYS A 1 187 ? 14.951 -3.996 -12.064 1.00 87.56 187 LYS A O 1
ATOM 1443 N N . ARG A 1 188 ? 12.955 -3.268 -11.363 1.00 84.75 188 ARG A N 1
ATOM 1444 C CA . ARG A 1 188 ? 12.713 -4.473 -10.567 1.00 84.75 188 ARG A CA 1
ATOM 1445 C C . ARG A 1 188 ? 12.310 -5.660 -11.433 1.00 84.75 188 ARG A C 1
ATOM 1447 O O . ARG A 1 188 ? 12.789 -6.763 -11.148 1.00 84.75 188 ARG A O 1
ATOM 1454 N N . VAL A 1 189 ? 11.458 -5.439 -12.431 1.00 82.94 189 VAL A N 1
ATOM 1455 C CA . VAL A 1 189 ? 11.008 -6.473 -13.373 1.00 82.94 189 VAL A CA 1
ATOM 1456 C C . VAL A 1 189 ? 12.199 -7.039 -14.147 1.00 82.94 189 VAL A C 1
ATOM 1458 O O . VAL A 1 189 ? 12.359 -8.260 -14.205 1.00 82.94 189 VAL A O 1
ATOM 1461 N N . GLU A 1 190 ? 13.095 -6.179 -14.637 1.00 80.62 190 GLU A N 1
ATOM 1462 C CA . GLU A 1 190 ? 14.343 -6.590 -15.298 1.00 80.62 190 GLU A CA 1
ATOM 1463 C C . GLU A 1 190 ? 15.193 -7.482 -14.385 1.00 80.62 190 GLU A C 1
ATOM 1465 O O . GLU A 1 190 ? 15.517 -8.619 -14.736 1.00 80.62 190 GLU A O 1
ATOM 1470 N N . LYS A 1 191 ? 15.455 -7.032 -13.152 1.00 78.12 191 LYS A N 1
ATOM 1471 C CA . LYS A 1 191 ? 16.227 -7.801 -12.165 1.00 78.12 191 LYS A CA 1
ATOM 1472 C C . LYS A 1 191 ? 15.605 -9.165 -11.842 1.00 78.12 191 LYS A C 1
ATOM 1474 O O . LYS A 1 191 ? 16.321 -10.119 -11.540 1.00 78.12 191 LYS A O 1
ATOM 1479 N N . GLU A 1 192 ? 14.276 -9.270 -11.839 1.00 72.38 192 GLU A N 1
ATOM 1480 C CA . GLU A 1 192 ? 13.600 -10.554 -11.637 1.00 72.38 192 GLU A CA 1
ATOM 1481 C C . GLU A 1 192 ? 13.772 -11.486 -12.843 1.00 72.38 192 GLU A C 1
ATOM 1483 O O . GLU A 1 192 ? 14.071 -12.668 -12.647 1.00 72.38 192 GLU A O 1
ATOM 1488 N N . SER A 1 193 ? 13.666 -10.964 -14.069 1.00 68.38 193 SER A N 1
ATOM 1489 C CA . SER A 1 193 ? 13.896 -11.747 -15.290 1.00 68.38 193 SER A CA 1
ATOM 1490 C C . SER A 1 193 ? 15.308 -12.350 -15.334 1.00 68.38 193 SER A C 1
ATOM 1492 O O . SER A 1 193 ? 15.449 -13.561 -15.506 1.00 68.38 193 SER A O 1
ATOM 1494 N N . GLU A 1 194 ? 16.337 -11.561 -15.009 1.00 69.94 194 GLU A N 1
ATOM 1495 C CA . GLU A 1 194 ? 17.732 -12.016 -14.939 1.00 69.94 194 GLU A CA 1
ATOM 1496 C C . GLU A 1 194 ? 17.946 -13.087 -13.857 1.00 69.94 194 GLU A C 1
ATOM 1498 O O . GLU A 1 194 ? 18.674 -14.066 -14.060 1.00 69.94 194 GLU A O 1
ATOM 1503 N N . SER A 1 195 ? 17.293 -12.929 -12.698 1.00 66.19 195 SER A N 1
ATOM 1504 C CA . SER A 1 195 ? 17.386 -13.889 -11.590 1.00 66.19 195 SER A CA 1
ATOM 1505 C C . SER A 1 195 ? 16.749 -15.243 -11.924 1.00 66.19 195 SER A C 1
ATOM 1507 O O . SER A 1 195 ? 17.255 -16.292 -11.520 1.00 66.19 195 SER A O 1
ATOM 1509 N N . ASN A 1 196 ? 15.667 -15.234 -12.706 1.00 63.44 196 ASN A N 1
ATOM 1510 C CA . ASN A 1 196 ? 14.995 -16.448 -13.154 1.00 63.44 196 ASN A CA 1
ATOM 1511 C C . ASN A 1 196 ? 15.801 -17.164 -14.252 1.00 63.44 196 ASN A C 1
ATOM 1513 O O . ASN A 1 196 ? 15.877 -18.394 -14.243 1.00 63.44 196 ASN A O 1
ATOM 1517 N N . GLU A 1 197 ? 16.461 -16.424 -15.148 1.00 61.91 197 GLU A N 1
ATOM 1518 C CA . GLU A 1 197 ? 17.349 -17.000 -16.167 1.00 61.91 197 GLU A CA 1
ATOM 1519 C C . GLU A 1 197 ? 18.607 -17.638 -15.562 1.00 61.91 197 GLU A C 1
ATOM 1521 O O . GLU A 1 197 ? 18.972 -18.760 -15.926 1.00 61.91 197 GLU A O 1
ATOM 1526 N N . THR A 1 198 ? 19.245 -16.979 -14.592 1.00 61.00 198 THR A N 1
ATOM 1527 C CA . THR A 1 198 ? 20.410 -17.550 -13.888 1.00 61.00 198 THR A CA 1
ATOM 1528 C C . THR A 1 198 ? 20.038 -18.786 -13.070 1.00 61.00 198 THR A C 1
ATOM 1530 O O . THR A 1 198 ? 20.767 -19.780 -13.106 1.00 61.00 198 THR A O 1
ATOM 1533 N N . ALA A 1 199 ? 18.884 -18.785 -12.396 1.00 60.34 199 ALA A N 1
ATOM 1534 C CA . ALA A 1 199 ? 18.379 -19.966 -11.693 1.00 60.34 199 ALA A CA 1
ATOM 1535 C C . ALA A 1 199 ? 18.067 -21.134 -12.651 1.00 60.34 199 ALA A C 1
ATOM 1537 O O . ALA A 1 199 ? 18.369 -22.290 -12.340 1.00 60.34 199 ALA A O 1
ATOM 1538 N N . ALA A 1 200 ? 17.510 -20.847 -13.832 1.00 59.16 200 ALA A N 1
ATOM 1539 C CA . ALA A 1 200 ? 17.256 -21.856 -14.859 1.00 59.16 200 ALA A CA 1
ATOM 1540 C C . ALA A 1 200 ? 18.559 -22.456 -15.420 1.00 59.16 200 ALA A C 1
ATOM 1542 O O . ALA A 1 200 ? 18.638 -23.667 -15.631 1.00 59.16 200 ALA A O 1
ATOM 1543 N N . GLN A 1 201 ? 19.603 -21.642 -15.610 1.00 58.44 201 GLN A N 1
ATOM 1544 C CA . GLN A 1 201 ? 20.913 -22.116 -16.071 1.00 58.44 201 GLN A CA 1
ATOM 1545 C C . GLN A 1 201 ? 21.653 -22.958 -15.019 1.00 58.44 201 GLN A C 1
ATOM 1547 O O . GLN A 1 201 ? 22.281 -23.960 -15.373 1.00 58.44 201 GLN A O 1
ATOM 1552 N N . ASP A 1 202 ? 21.568 -22.607 -13.732 1.00 57.47 202 ASP A N 1
ATOM 1553 C CA . ASP A 1 202 ? 22.230 -23.362 -12.656 1.00 57.47 202 ASP A CA 1
ATOM 1554 C C . ASP A 1 202 ? 21.518 -24.702 -12.365 1.00 57.47 202 ASP A C 1
ATOM 1556 O O . ASP A 1 202 ? 22.164 -25.716 -12.083 1.00 57.47 202 ASP A O 1
ATOM 1560 N N . GLY A 1 203 ? 20.193 -24.756 -12.559 1.00 56.31 203 GLY A N 1
ATOM 1561 C CA . GLY A 1 203 ? 19.392 -25.985 -12.491 1.00 56.31 203 GLY A CA 1
ATOM 1562 C C . GLY A 1 203 ? 19.639 -26.994 -13.627 1.00 56.31 203 GLY A C 1
ATOM 1563 O O . GLY A 1 203 ? 19.264 -28.160 -13.495 1.00 56.31 203 GLY A O 1
ATOM 1564 N N . LEU A 1 204 ? 20.296 -26.589 -14.723 1.00 51.81 204 LEU A N 1
ATOM 1565 C CA . LEU A 1 204 ? 20.601 -27.446 -15.881 1.00 51.81 204 LEU A CA 1
ATOM 1566 C C . LEU A 1 204 ? 21.968 -28.159 -15.812 1.00 51.81 204 LEU A C 1
ATOM 1568 O O . LEU A 1 204 ? 22.356 -28.845 -16.767 1.00 51.81 204 LEU A O 1
ATOM 1572 N N . ARG A 1 205 ? 22.727 -28.042 -14.714 1.00 50.81 205 ARG A N 1
ATOM 1573 C CA . ARG A 1 205 ? 24.034 -28.713 -14.594 1.00 50.81 205 ARG A CA 1
ATOM 1574 C C . ARG A 1 205 ? 23.861 -30.238 -14.524 1.00 50.81 205 ARG A C 1
ATOM 1576 O O . ARG A 1 205 ? 23.346 -30.791 -13.556 1.00 50.81 205 ARG A O 1
ATOM 1583 N N . LYS A 1 206 ? 24.287 -30.907 -15.604 1.00 51.69 206 LYS A N 1
ATOM 1584 C CA . LYS A 1 206 ? 24.182 -32.357 -15.848 1.00 51.69 206 LYS A CA 1
ATOM 1585 C C . LYS A 1 206 ? 24.681 -33.180 -14.652 1.00 51.69 206 LYS A C 1
ATOM 1587 O O . LYS A 1 206 ? 25.790 -32.959 -14.168 1.00 51.69 206 LYS A O 1
ATOM 1592 N N . ARG A 1 207 ? 23.888 -34.174 -14.228 1.00 53.28 207 ARG A N 1
ATOM 1593 C CA . ARG A 1 207 ? 24.353 -35.241 -13.324 1.00 53.28 207 ARG A CA 1
ATOM 1594 C C . ARG A 1 207 ? 25.477 -36.023 -14.023 1.00 53.28 207 ARG A C 1
ATOM 1596 O O . ARG A 1 207 ? 25.333 -36.339 -15.203 1.00 53.28 207 ARG A O 1
ATOM 1603 N N . LYS A 1 208 ? 26.583 -36.260 -13.307 1.00 55.97 208 LYS A N 1
ATOM 1604 C CA . LYS A 1 208 ? 27.633 -37.206 -13.720 1.00 55.97 208 LYS A CA 1
ATOM 1605 C C . LYS A 1 208 ? 27.089 -38.628 -13.754 1.00 55.97 208 LYS A C 1
ATOM 1607 O O . LYS A 1 208 ? 26.222 -38.926 -12.902 1.00 55.97 208 LYS A O 1
#

pLDDT: mean 78.98, std 15.66, range [46.38, 95.88]

Radius of gyration: 25.59 Å; chains: 1; bounding box: 55×73×72 Å

Organism: NCBI:txid49252